Protein AF-0000000086061590 (afdb_homodimer)

Organism: NCBI:txid261290

Foldseek 3Di:
DKFKWFDDDVVVQVLLVVCVVLPPFFPDFDNDKTWTLADADLVQQQPDPPPDDPDDPVSVVVSLVSVCVQCQVLLQPAAKDKKKFFFKDWDPPPPCPVVPPAKIWIWGFMDDPSSLVSSQVVCVRTPGDPCDGDPNPTGTITGGIGGDDDPVSNVCRRPDGDDMDMDIGFWIFIADVVVRDRPDIHGRND/DKFKWFDDDVVVQVLLVVCVVLPPFFPDFDNDKTWTLADADLVQQQPDPPPDDPPDPVSVVVSLVSVCVQCQVLLQPAAKDKKKFFFKDWDPPPPCPVVPPAKIWIWGFMDDPSSLVSSQVVCVRTPGDPCDGDVNPTGTITGGIGGDDDPVSNVCRRPDGGDMDMDIGFWIFIADVVVRDRPDIHGRND

Structure (mmCIF, N/CA/C/O backbone):
data_AF-0000000086061590-model_v1
#
loop_
_entity.id
_entity.type
_entity.pdbx_description
1 polymer '2-5 RNA ligase'
#
loop_
_atom_site.group_PDB
_atom_site.id
_atom_site.type_symbol
_atom_site.label_atom_id
_atom_site.label_alt_id
_atom_site.label_comp_id
_atom_site.label_asym_id
_atom_site.label_entity_id
_atom_site.label_seq_id
_atom_site.pdbx_PDB_ins_code
_atom_site.Cartn_x
_atom_site.Cartn_y
_atom_site.Cartn_z
_atom_site.occupancy
_atom_site.B_iso_or_equiv
_atom_site.auth_seq_id
_atom_site.auth_comp_id
_atom_site.auth_asym_id
_atom_site.auth_atom_id
_atom_site.pdbx_PDB_model_num
ATOM 1 N N . MET A 1 1 ? 0.755 4.75 -8.008 1 81.25 1 MET A N 1
ATOM 2 C CA . MET A 1 1 ? 0.974 6.008 -7.297 1 81.25 1 MET A CA 1
ATOM 3 C C . MET A 1 1 ? 2.152 5.895 -6.336 1 81.25 1 MET A C 1
ATOM 5 O O . MET A 1 1 ? 2.371 4.844 -5.738 1 81.25 1 MET A O 1
ATOM 9 N N . PHE A 1 2 ? 2.988 6.996 -6.312 1 91.5 2 PHE A N 1
ATOM 10 C CA . PHE A 1 2 ? 4 7.156 -5.273 1 91.5 2 PHE A CA 1
ATOM 11 C C . PHE A 1 2 ? 3.545 8.164 -4.227 1 91.5 2 PHE A C 1
ATOM 13 O O . PHE A 1 2 ? 2.514 8.82 -4.395 1 91.5 2 PHE A O 1
ATOM 20 N N . SER A 1 3 ? 4.223 8.172 -3.082 1 95.19 3 SER A N 1
ATOM 21 C CA . SER A 1 3 ? 4.008 9.234 -2.1 1 95.19 3 SER A CA 1
ATOM 22 C C . SER A 1 3 ? 5.293 9.562 -1.354 1 95.19 3 SER A C 1
ATOM 24 O O . SER A 1 3 ? 6.207 8.742 -1.283 1 95.19 3 SER A O 1
ATOM 26 N N . VAL A 1 4 ? 5.383 10.781 -0.923 1 97.69 4 VAL A N 1
ATOM 27 C CA . VAL A 1 4 ? 6.41 11.258 -0.004 1 97.69 4 VAL A CA 1
ATOM 28 C C . VAL A 1 4 ? 5.848 11.328 1.413 1 97.69 4 VAL A C 1
ATOM 30 O O . VAL A 1 4 ? 4.926 12.102 1.684 1 97.69 4 VAL A O 1
ATOM 33 N N . ASN A 1 5 ? 6.414 10.5 2.271 1 98.31 5 ASN A N 1
ATOM 34 C CA . ASN A 1 5 ? 5.809 10.344 3.592 1 98.31 5 ASN A CA 1
ATOM 35 C C . ASN A 1 5 ? 6.781 10.734 4.703 1 98.31 5 ASN A C 1
ATOM 37 O O . ASN A 1 5 ? 7.996 10.633 4.531 1 98.31 5 ASN A O 1
ATOM 41 N N . VAL A 1 6 ? 6.203 11.141 5.797 1 98.75 6 VAL A N 1
ATOM 42 C CA . VAL A 1 6 ? 6.98 11.414 7.004 1 98.75 6 VAL A CA 1
ATOM 43 C C . VAL A 1 6 ? 7.094 10.148 7.848 1 98.75 6 VAL A C 1
ATOM 45 O O . VAL A 1 6 ? 6.082 9.57 8.25 1 98.75 6 VAL A O 1
ATOM 48 N N . PRO A 1 7 ? 8.375 9.711 8.125 1 98.12 7 PRO A N 1
ATOM 49 C CA . PRO A 1 7 ? 8.5 8.578 9.055 1 98.12 7 PRO A CA 1
ATOM 50 C C . PRO A 1 7 ? 7.879 8.875 10.422 1 98.12 7 PRO A C 1
ATOM 52 O O . PRO A 1 7 ? 8.008 9.984 10.93 1 98.12 7 PRO A O 1
ATOM 55 N N . LEU A 1 8 ? 7.195 7.879 10.922 1 98.31 8 LEU A N 1
ATOM 56 C CA . LEU A 1 8 ? 6.516 8.039 12.203 1 98.31 8 LEU A CA 1
ATOM 57 C C . LEU A 1 8 ? 7.297 7.355 13.32 1 98.31 8 LEU A C 1
ATOM 59 O O . LEU A 1 8 ? 7.855 6.273 13.125 1 98.31 8 LEU A O 1
ATOM 63 N N . PRO A 1 9 ? 7.367 7.961 14.492 1 97.81 9 PRO A N 1
ATOM 64 C CA . PRO A 1 9 ? 7.91 7.242 15.648 1 97.81 9 PRO A CA 1
ATOM 65 C C . PRO A 1 9 ? 6.988 6.125 16.141 1 97.81 9 PRO A C 1
ATOM 67 O O . PRO A 1 9 ? 5.773 6.184 15.922 1 97.81 9 PRO A O 1
ATOM 70 N N . PRO A 1 10 ? 7.539 5.082 16.812 1 96.88 10 PRO A N 1
ATOM 71 C CA . PRO A 1 10 ? 6.734 3.961 17.312 1 96.88 10 PRO A CA 1
ATOM 72 C C . PRO A 1 10 ? 5.609 4.406 18.234 1 96.88 10 PRO A C 1
ATOM 74 O O . PRO A 1 10 ? 4.586 3.727 18.344 1 96.88 10 PRO A O 1
ATOM 77 N N . ALA A 1 11 ? 5.801 5.543 18.828 1 97.44 11 ALA A N 1
ATOM 78 C CA . ALA A 1 11 ? 4.809 6.059 19.766 1 97.44 11 ALA A CA 1
ATOM 79 C C . ALA A 1 11 ? 3.473 6.305 19.078 1 97.44 11 ALA A C 1
ATOM 81 O O . ALA A 1 11 ? 2.416 6.238 19.703 1 97.44 11 ALA A O 1
ATOM 82 N N . ILE A 1 12 ? 3.498 6.605 17.781 1 97.44 12 ILE A N 1
ATOM 83 C CA . ILE A 1 12 ? 2.262 6.867 17.062 1 97.44 12 ILE A CA 1
ATOM 84 C C . ILE A 1 12 ? 1.455 5.574 16.922 1 97.44 12 ILE A C 1
ATOM 86 O O . ILE A 1 12 ? 0.235 5.578 17.094 1 97.44 12 ILE A O 1
ATOM 90 N N . ASP A 1 13 ? 2.123 4.504 16.672 1 95.19 13 ASP A N 1
ATOM 91 C CA . ASP A 1 13 ? 1.445 3.215 16.594 1 95.19 13 ASP A CA 1
ATOM 92 C C . ASP A 1 13 ? 0.852 2.83 17.953 1 95.19 13 ASP A C 1
ATOM 94 O O . ASP A 1 13 ? -0.24 2.262 18.016 1 95.19 13 ASP A O 1
ATOM 98 N N . ARG A 1 14 ? 1.581 3.084 18.953 1 95.38 14 ARG A N 1
ATOM 99 C CA . ARG A 1 14 ? 1.085 2.799 20.297 1 95.38 14 ARG A CA 1
ATOM 100 C C . ARG A 1 14 ? -0.17 3.609 20.609 1 95.38 14 ARG A C 1
ATOM 102 O O . ARG A 1 14 ? -1.146 3.078 21.141 1 95.38 14 ARG A O 1
ATOM 109 N N . LEU A 1 15 ? -0.072 4.855 20.234 1 95.56 15 LEU A N 1
ATOM 110 C CA . LEU A 1 15 ? -1.216 5.738 20.438 1 95.56 15 LEU A CA 1
ATOM 111 C C . LEU A 1 15 ? -2.436 5.23 19.672 1 95.56 15 LEU A C 1
ATOM 113 O O . LEU A 1 15 ? -3.537 5.176 20.219 1 95.56 15 LEU A O 1
ATOM 117 N N . ALA A 1 16 ? -2.289 4.867 18.438 1 94.88 16 ALA A N 1
ATOM 118 C CA . ALA A 1 16 ? -3.377 4.34 17.625 1 94.88 16 ALA A CA 1
ATOM 119 C C . ALA A 1 16 ? -3.969 3.076 18.234 1 94.88 16 ALA A C 1
ATOM 121 O O . ALA A 1 16 ? -5.188 2.891 18.234 1 94.88 16 ALA A O 1
ATOM 122 N N . THR A 1 17 ? -3.092 2.209 18.734 1 93.56 17 THR A N 1
ATOM 123 C CA . THR A 1 17 ? -3.531 0.975 19.375 1 93.56 17 THR A CA 1
ATOM 124 C C . THR A 1 17 ? -4.375 1.277 20.609 1 93.56 17 THR A C 1
ATOM 126 O O . THR A 1 17 ? -5.41 0.644 20.828 1 93.56 17 THR A O 1
ATOM 129 N N . GLU A 1 18 ? -3.984 2.195 21.359 1 93.44 18 GLU A N 1
ATOM 130 C CA . GLU A 1 18 ? -4.699 2.586 22.562 1 93.44 18 GLU A CA 1
ATOM 131 C C . GLU A 1 18 ? -6.09 3.121 22.234 1 93.44 18 GLU A C 1
ATOM 133 O O . GLU A 1 18 ? -7.008 3.025 23.047 1 93.44 18 GLU A O 1
ATOM 138 N N . LEU A 1 19 ? -6.258 3.645 21.078 1 94.69 19 LEU A N 1
ATOM 139 C CA . LEU A 1 19 ? -7.52 4.266 20.672 1 94.69 19 LEU A CA 1
ATOM 140 C C . LEU A 1 19 ? -8.484 3.227 20.109 1 94.69 19 LEU A C 1
ATOM 142 O O . LEU A 1 19 ? -9.672 3.498 19.953 1 94.69 19 LEU A O 1
ATOM 146 N N . GLN A 1 20 ? -8.016 2.053 19.844 1 93.94 20 GLN A N 1
ATOM 147 C CA . GLN A 1 20 ? -8.773 1.057 19.094 1 93.94 20 GLN A CA 1
ATOM 148 C C . GLN A 1 20 ? -10.109 0.763 19.781 1 93.94 20 GLN A C 1
ATOM 150 O O . GLN A 1 20 ? -11.148 0.677 19.109 1 93.94 20 GLN A O 1
ATOM 155 N N . PRO A 1 21 ? -10.18 0.709 21.125 1 93 21 PRO A N 1
ATOM 156 C CA . PRO A 1 21 ? -11.453 0.425 21.781 1 93 21 PRO A CA 1
ATOM 157 C C . PRO A 1 21 ? -12.492 1.527 21.562 1 93 21 PRO A C 1
ATOM 159 O O . PRO A 1 21 ? -13.688 1.292 21.734 1 93 21 PRO A O 1
ATOM 162 N N . LYS A 1 22 ? -12.062 2.664 21.203 1 94.06 22 LYS A N 1
ATOM 163 C CA . LYS A 1 22 ? -12.961 3.803 21.047 1 94.06 22 LYS A CA 1
ATOM 164 C C . LYS A 1 22 ? -13.422 3.938 19.594 1 94.06 22 LYS A C 1
ATOM 166 O O . LYS A 1 22 ? -14.156 4.871 19.25 1 94.06 22 LYS A O 1
ATOM 171 N N . LEU A 1 23 ? -12.953 3.041 18.766 1 94.44 23 LEU A N 1
ATOM 172 C CA . LEU A 1 23 ? -13.242 3.15 17.344 1 94.44 23 LEU A CA 1
ATOM 173 C C . LEU A 1 23 ? -14.383 2.217 16.938 1 94.44 23 LEU A C 1
ATOM 175 O O . LEU A 1 23 ? -14.469 1.795 15.789 1 94.44 23 LEU A O 1
ATOM 179 N N . SER A 1 24 ? -15.18 1.983 17.906 1 91.44 24 SER A N 1
ATOM 180 C CA . SER A 1 24 ? -16.344 1.154 17.609 1 91.44 24 SER A CA 1
ATOM 181 C C . SER A 1 24 ? -17.25 1.821 16.594 1 91.44 24 SER A C 1
ATOM 183 O O . SER A 1 24 ? -17.469 3.035 16.625 1 91.44 24 SER A O 1
ATOM 185 N N . GLY A 1 25 ? -17.812 1.035 15.695 1 91.44 25 GLY A N 1
ATOM 186 C CA . GLY A 1 25 ? -18.734 1.559 14.711 1 91.44 25 GLY A CA 1
ATOM 187 C C . GLY A 1 25 ? -18.078 1.863 13.375 1 91.44 25 GLY A C 1
ATOM 188 O O . GLY A 1 25 ? -18.766 2.045 12.367 1 91.44 25 GLY A O 1
ATOM 189 N N . PHE A 1 26 ? -16.766 1.987 13.406 1 91.44 26 PHE A N 1
ATOM 190 C CA . PHE A 1 26 ? -16.078 2.172 12.133 1 91.44 26 PHE A CA 1
ATOM 191 C C . PHE A 1 26 ? -15.969 0.852 11.383 1 91.44 26 PHE A C 1
ATOM 193 O O . PHE A 1 26 ? -15.836 -0.21 11.992 1 91.44 26 PHE A O 1
ATOM 200 N N . ASP A 1 27 ? -15.992 0.936 10.062 1 88.06 27 ASP A N 1
ATOM 201 C CA . ASP A 1 27 ? -15.914 -0.244 9.203 1 88.06 27 ASP A CA 1
ATOM 202 C C . ASP A 1 27 ? -14.492 -0.794 9.148 1 88.06 27 ASP A C 1
ATOM 204 O O . ASP A 1 27 ? -14.297 -2.01 9.109 1 88.06 27 ASP A O 1
ATOM 208 N N . ARG A 1 28 ? -13.531 0.168 9.141 1 89.81 28 ARG A N 1
ATOM 209 C CA . ARG A 1 28 ? -12.141 -0.22 8.93 1 89.81 28 ARG A CA 1
ATOM 210 C C . ARG A 1 28 ? -11.219 0.49 9.914 1 89.81 28 ARG A C 1
ATOM 212 O O . ARG A 1 28 ? -11.078 1.715 9.875 1 89.81 28 ARG A O 1
ATOM 219 N N . ILE A 1 29 ? -10.633 -0.287 10.703 1 92.88 29 ILE A N 1
ATOM 220 C CA . ILE A 1 29 ? -9.602 0.235 11.594 1 92.88 29 ILE A CA 1
ATOM 221 C C . ILE A 1 29 ? -8.219 0.002 10.992 1 92.88 29 ILE A C 1
ATOM 223 O O . ILE A 1 29 ? -7.871 -1.129 10.641 1 92.88 29 ILE A O 1
ATOM 227 N N . ARG A 1 30 ? -7.492 1.063 10.922 1 91.94 30 ARG A N 1
ATOM 228 C CA . ARG A 1 30 ? -6.207 0.989 10.242 1 91.94 30 ARG A CA 1
ATOM 229 C C . ARG A 1 30 ? -5.168 0.271 11.094 1 91.94 30 ARG A C 1
ATOM 231 O O . ARG A 1 30 ? -5.094 0.492 12.305 1 91.94 30 ARG A O 1
ATOM 238 N N . ASP A 1 31 ? -4.414 -0.576 10.359 1 87.81 31 ASP A N 1
ATOM 239 C CA . ASP A 1 31 ? -3.336 -1.264 11.062 1 87.81 31 ASP A CA 1
ATOM 240 C C . ASP A 1 31 ? -1.972 -0.743 10.617 1 87.81 31 ASP A C 1
ATOM 242 O O . ASP A 1 31 ? -0.954 -1.025 11.25 1 87.81 31 ASP A O 1
ATOM 246 N N . ARG A 1 32 ? -1.959 -0.045 9.523 1 88.94 32 ARG A N 1
ATOM 247 C CA . ARG A 1 32 ? -0.763 0.654 9.062 1 88.94 32 ARG A CA 1
ATOM 248 C C . ARG A 1 32 ? -0.999 2.16 9 1 88.94 32 ARG A C 1
ATOM 250 O O . ARG A 1 32 ? -2.004 2.613 8.445 1 88.94 32 ARG A O 1
ATOM 257 N N . HIS A 1 33 ? -0.095 2.865 9.578 1 95.62 33 HIS A N 1
ATOM 258 C CA . HIS A 1 33 ? -0.276 4.305 9.727 1 95.62 33 HIS A CA 1
ATOM 259 C C . HIS A 1 33 ? 0.743 5.074 8.891 1 95.62 33 HIS A C 1
ATOM 261 O O . HIS A 1 33 ? 1.896 4.656 8.773 1 95.62 33 HIS A O 1
ATOM 267 N N . THR A 1 34 ? 0.235 6.137 8.289 1 96.44 34 THR A N 1
ATOM 268 C CA . THR A 1 34 ? 1.078 6.926 7.398 1 96.44 34 THR A CA 1
ATOM 269 C C . THR A 1 34 ? 0.779 8.414 7.551 1 96.44 34 THR A C 1
ATOM 271 O O . THR A 1 34 ? -0.362 8.805 7.812 1 96.44 34 THR A O 1
ATOM 274 N N . LEU A 1 35 ? 1.799 9.203 7.523 1 98 35 LEU A N 1
ATOM 275 C CA . LEU A 1 35 ? 1.702 10.648 7.387 1 98 35 LEU A CA 1
ATOM 276 C C . LEU A 1 35 ? 2.232 11.102 6.031 1 98 35 LEU A C 1
ATOM 278 O O . LEU A 1 35 ? 3.447 11.188 5.832 1 98 35 LEU A O 1
ATOM 282 N N . VAL A 1 36 ? 1.234 11.367 5.188 1 97.12 36 VAL A N 1
ATOM 283 C CA . VAL A 1 36 ? 1.585 11.719 3.816 1 97.12 36 VAL A CA 1
ATOM 284 C C . VAL A 1 36 ? 1.917 13.211 3.734 1 97.12 36 VAL A C 1
ATOM 286 O O . VAL A 1 36 ? 1.165 14.047 4.238 1 97.12 36 VAL A O 1
ATOM 289 N N . CYS A 1 37 ? 3.055 13.523 3.105 1 98.38 37 CYS A N 1
ATOM 290 C CA . CYS A 1 37 ? 3.396 14.906 2.805 1 98.38 37 CYS A CA 1
ATOM 291 C C . CYS A 1 37 ? 2.955 15.281 1.396 1 98.38 37 CYS A C 1
ATOM 293 O O . CYS A 1 37 ? 2.412 16.375 1.181 1 98.38 37 CYS A O 1
ATOM 295 N N . LYS A 1 38 ? 3.145 14.344 0.466 1 96.88 38 LYS A N 1
ATOM 296 C CA . LYS A 1 38 ? 2.812 14.609 -0.93 1 96.88 38 LYS A CA 1
ATOM 297 C C . LYS A 1 38 ? 2.533 13.32 -1.688 1 96.88 38 LYS A C 1
ATOM 299 O O . LYS A 1 38 ? 3.297 12.352 -1.585 1 96.88 38 LYS A O 1
ATOM 304 N N . ARG A 1 39 ? 1.431 13.297 -2.422 1 92.44 39 ARG A N 1
ATOM 305 C CA . ARG A 1 39 ? 1.15 12.219 -3.361 1 92.44 39 ARG A CA 1
ATOM 306 C C . ARG A 1 39 ? 1.714 12.531 -4.742 1 92.44 39 ARG A C 1
ATOM 308 O O . ARG A 1 39 ? 1.734 13.695 -5.16 1 92.44 39 ARG A O 1
ATOM 315 N N . VAL A 1 40 ? 2.178 11.461 -5.422 1 91.31 40 VAL A N 1
ATOM 316 C CA . VAL A 1 40 ? 2.818 11.648 -6.719 1 91.31 40 VAL A CA 1
ATOM 317 C C . VAL A 1 40 ? 2.324 10.578 -7.695 1 91.31 40 VAL A C 1
ATOM 319 O O . VAL A 1 40 ? 2.613 9.391 -7.523 1 91.31 40 VAL A O 1
ATOM 322 N N . GLY A 1 41 ? 1.626 11.008 -8.711 1 84.5 41 GLY A N 1
ATOM 323 C CA . GLY A 1 41 ? 1.274 10.078 -9.773 1 84.5 41 GLY A CA 1
ATOM 324 C C . GLY A 1 41 ? 2.461 9.672 -10.625 1 84.5 41 GLY A C 1
ATOM 325 O O . GLY A 1 41 ? 3.363 10.477 -10.867 1 84.5 41 GLY A O 1
ATOM 326 N N . VAL A 1 42 ? 2.396 8.453 -11.055 1 76.19 42 VAL A N 1
ATOM 327 C CA . VAL A 1 42 ? 3.473 7.98 -11.922 1 76.19 42 VAL A CA 1
ATOM 328 C C . VAL A 1 42 ? 3.559 8.859 -13.164 1 76.19 42 VAL A C 1
ATOM 330 O O . VAL A 1 42 ? 4.652 9.164 -13.641 1 76.19 42 VAL A O 1
ATOM 333 N N . GLU A 1 43 ? 2.473 9.344 -13.57 1 76.38 43 GLU A N 1
ATOM 334 C CA . GLU A 1 43 ? 2.41 10.18 -14.766 1 76.38 43 GLU A CA 1
ATOM 335 C C . GLU A 1 43 ? 2.998 11.562 -14.492 1 76.38 43 GLU A C 1
ATOM 337 O O . GLU A 1 43 ? 3.383 12.273 -15.43 1 76.38 43 GLU A O 1
ATOM 342 N N . ASP A 1 44 ? 3.01 11.953 -13.266 1 79.69 44 ASP A N 1
ATOM 343 C CA . ASP A 1 44 ? 3.545 13.258 -12.906 1 79.69 44 ASP A CA 1
ATOM 344 C C . ASP A 1 44 ? 5.066 13.289 -13.031 1 79.69 44 ASP A C 1
ATOM 346 O O . ASP A 1 44 ? 5.672 14.359 -13.109 1 79.69 44 ASP A O 1
ATOM 350 N N . VAL A 1 45 ? 5.68 12.117 -12.938 1 76.12 45 VAL A N 1
ATOM 351 C CA . VAL A 1 45 ? 7.141 12.078 -12.953 1 76.12 45 VAL A CA 1
ATOM 352 C C . VAL A 1 45 ? 7.621 11.266 -14.156 1 76.12 45 VAL A C 1
ATOM 354 O O . VAL A 1 45 ? 8.805 11.289 -14.492 1 76.12 45 VAL A O 1
ATOM 357 N N . GLY A 1 46 ? 6.727 10.5 -14.641 1 63.38 46 GLY A N 1
ATOM 358 C CA . GLY A 1 46 ? 7.125 9.703 -15.789 1 63.38 46 GLY A CA 1
ATOM 359 C C . GLY A 1 46 ? 7.105 10.477 -17.094 1 63.38 46 GLY A C 1
ATOM 360 O O . GLY A 1 46 ? 6.316 11.414 -17.25 1 63.38 46 GLY A O 1
ATOM 361 N N . LYS A 1 47 ? 8.289 10.82 -17.75 1 55.94 47 LYS A N 1
ATOM 362 C CA . LYS A 1 47 ? 8.266 11.414 -19.078 1 55.94 47 LYS A CA 1
ATOM 363 C C . LYS A 1 47 ? 7.512 10.516 -20.062 1 55.94 47 LYS A C 1
ATOM 365 O O . LYS A 1 47 ? 7.051 10.984 -21.109 1 55.94 47 LYS A O 1
ATOM 370 N N . SER A 1 48 ? 7.887 9.305 -20.031 1 47 48 SER A N 1
ATOM 371 C CA . SER A 1 48 ? 7.621 8.523 -21.234 1 47 48 SER A CA 1
ATOM 372 C C . SER A 1 48 ? 6.176 8.039 -21.266 1 47 48 SER A C 1
ATOM 374 O O . SER A 1 48 ? 5.609 7.684 -20.234 1 47 48 SER A O 1
ATOM 376 N N . ASP A 1 49 ? 5.508 8.492 -22.203 1 44.81 49 ASP A N 1
ATOM 377 C CA . ASP A 1 49 ? 4.219 8.008 -22.688 1 44.81 49 ASP A CA 1
ATOM 378 C C . ASP A 1 49 ? 4.051 6.516 -22.391 1 44.81 49 ASP A C 1
ATOM 380 O O . ASP A 1 49 ? 2.973 5.957 -22.594 1 44.81 49 ASP A O 1
ATOM 384 N N . ARG A 1 50 ? 5.148 5.926 -22.25 1 43.53 50 ARG A N 1
ATOM 385 C CA . ARG A 1 50 ? 5.102 4.469 -22.219 1 43.53 50 ARG A CA 1
ATOM 386 C C . ARG A 1 50 ? 4.566 3.98 -20.875 1 43.53 50 ARG A C 1
ATOM 388 O O . ARG A 1 50 ? 4.535 2.775 -20.609 1 43.53 50 ARG A O 1
ATOM 395 N N . TYR A 1 51 ? 4.398 4.875 -19.891 1 44.97 51 TYR A N 1
ATOM 396 C CA . TYR A 1 51 ? 3.918 4.391 -18.609 1 44.97 51 TYR A CA 1
ATOM 397 C C . TYR A 1 51 ? 2.455 3.969 -18.688 1 44.97 51 TYR A C 1
ATOM 399 O O . TYR A 1 51 ? 1.557 4.758 -18.391 1 44.97 51 TYR A O 1
ATOM 407 N N . THR A 1 52 ? 2.219 3.223 -19.656 1 39.81 52 THR A N 1
ATOM 408 C CA . THR A 1 52 ? 0.913 2.574 -19.625 1 39.81 52 THR A CA 1
ATOM 409 C C . THR A 1 52 ? 0.764 1.74 -18.359 1 39.81 52 THR A C 1
ATOM 411 O O . THR A 1 52 ? 1.76 1.372 -17.719 1 39.81 52 THR A O 1
ATOM 414 N N . ARG A 1 53 ? -0.336 1.552 -17.859 1 43.06 53 ARG A N 1
ATOM 415 C CA . ARG A 1 53 ? -0.855 0.594 -16.891 1 43.06 53 ARG A CA 1
ATOM 416 C C . ARG A 1 53 ? -0.134 -0.745 -17 1 43.06 53 ARG A C 1
ATOM 418 O O . ARG A 1 53 ? 0.021 -1.282 -18.094 1 43.06 53 ARG A O 1
ATOM 425 N N . GLY A 1 54 ? 0.567 -1.229 -15.953 1 44.59 54 GLY A N 1
ATOM 426 C CA . GLY A 1 54 ? 1.342 -2.459 -15.984 1 44.59 54 GLY A CA 1
ATOM 427 C C . GLY A 1 54 ? 2.824 -2.227 -16.203 1 44.59 54 GLY A C 1
ATOM 428 O O . GLY A 1 54 ? 3.479 -2.998 -16.906 1 44.59 54 GLY A O 1
ATOM 429 N N . THR A 1 55 ? 3.191 -0.897 -15.984 1 50 55 THR A N 1
ATOM 430 C CA . THR A 1 55 ? 4.582 -0.61 -16.312 1 50 55 THR A CA 1
ATOM 431 C C . THR A 1 55 ? 5.512 -1.662 -15.719 1 50 55 THR A C 1
ATOM 433 O O . THR A 1 55 ? 5.215 -2.229 -14.664 1 50 55 THR A O 1
ATOM 436 N N . ASP A 1 56 ? 6.379 -2.18 -16.516 1 60.34 56 ASP A N 1
ATOM 437 C CA . ASP A 1 56 ? 7.527 -3.012 -16.172 1 60.34 56 ASP A CA 1
ATOM 438 C C . ASP A 1 56 ? 8.281 -2.443 -14.969 1 60.34 56 ASP A C 1
ATOM 440 O O . ASP A 1 56 ? 8.203 -1.244 -14.695 1 60.34 56 ASP A O 1
ATOM 444 N N . ASP A 1 57 ? 8.5 -3.203 -14.102 1 67.31 57 ASP A N 1
ATOM 445 C CA . ASP A 1 57 ? 9.297 -2.918 -12.906 1 67.31 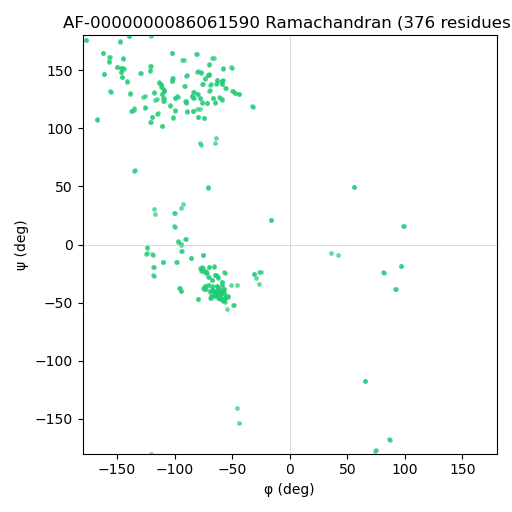57 ASP A CA 1
ATOM 446 C C . ASP A 1 57 ? 10.391 -1.901 -13.211 1 67.31 57 ASP A C 1
ATOM 448 O O . ASP A 1 57 ? 10.68 -1.024 -12.391 1 67.31 57 ASP A O 1
ATOM 452 N N . ARG A 1 58 ? 10.781 -1.862 -14.5 1 69.62 58 ARG A N 1
ATOM 453 C CA . ARG A 1 58 ? 11.859 -0.955 -14.875 1 69.62 58 ARG A CA 1
ATOM 454 C C . ARG A 1 58 ? 11.352 0.473 -15.023 1 69.62 58 ARG A C 1
ATOM 456 O O . ARG A 1 58 ? 12 1.421 -14.586 1 69.62 58 ARG A O 1
ATOM 463 N N . ALA A 1 59 ? 10.258 0.52 -15.719 1 74.44 59 ALA A N 1
ATOM 464 C CA . ALA A 1 59 ? 9.664 1.842 -15.906 1 74.44 59 ALA A CA 1
ATOM 465 C C . ALA A 1 59 ? 9.336 2.492 -14.562 1 74.44 59 ALA A C 1
ATOM 467 O O . ALA A 1 59 ? 9.508 3.703 -14.398 1 74.44 59 ALA A O 1
ATOM 468 N N . ARG A 1 60 ? 8.961 1.716 -13.648 1 79.31 60 ARG A N 1
ATOM 469 C CA . ARG A 1 60 ? 8.602 2.25 -12.344 1 79.31 60 ARG A CA 1
ATOM 470 C C . ARG A 1 60 ? 9.836 2.691 -11.57 1 79.31 60 ARG A C 1
ATOM 472 O O . ARG A 1 60 ? 9.828 3.732 -10.906 1 79.31 60 ARG A O 1
ATOM 479 N N . GLU A 1 61 ? 10.891 1.908 -11.711 1 80.25 61 GLU A N 1
ATOM 480 C CA . GLU A 1 61 ? 12.148 2.289 -11.078 1 80.25 61 GLU A CA 1
ATOM 481 C C . GLU A 1 61 ? 12.68 3.602 -11.648 1 80.25 61 GLU A C 1
ATOM 483 O O . GLU A 1 61 ? 13.195 4.441 -10.906 1 80.25 61 GLU A O 1
ATOM 488 N N . GLU A 1 62 ? 12.539 3.721 -12.922 1 82.44 62 GLU A N 1
ATOM 489 C CA . GLU A 1 62 ? 12.945 4.965 -13.562 1 82.44 62 GLU A CA 1
ATOM 490 C C . GLU A 1 62 ? 12.109 6.145 -13.07 1 82.44 62 GLU A C 1
ATOM 492 O O . GLU A 1 62 ? 12.633 7.234 -12.844 1 82.44 62 GLU A O 1
ATOM 497 N N . ALA A 1 63 ? 10.805 5.859 -12.992 1 86.19 63 ALA A N 1
ATOM 498 C CA . ALA A 1 63 ? 9.914 6.902 -12.492 1 86.19 63 ALA A CA 1
ATOM 499 C C . ALA A 1 63 ? 10.289 7.316 -11.07 1 86.19 63 ALA A C 1
ATOM 501 O O . ALA A 1 63 ? 10.266 8.5 -10.742 1 86.19 63 ALA A O 1
ATOM 502 N N . LEU A 1 64 ? 10.641 6.41 -10.273 1 88.44 64 LEU A N 1
ATOM 503 C CA . LEU A 1 64 ? 11.062 6.691 -8.906 1 88.44 64 LEU A CA 1
ATOM 504 C C . LEU A 1 64 ? 12.352 7.508 -8.891 1 88.44 64 LEU A C 1
ATOM 506 O O . LEU A 1 64 ? 12.508 8.406 -8.062 1 88.44 64 LEU A O 1
ATOM 510 N N . GLY A 1 65 ? 13.273 7.09 -9.75 1 88.56 65 GLY A N 1
ATOM 511 C CA . GLY A 1 65 ? 14.492 7.875 -9.883 1 88.56 65 GLY A CA 1
ATOM 512 C C . GLY A 1 65 ? 14.234 9.328 -10.227 1 88.56 65 GLY A C 1
ATOM 513 O O . GLY A 1 65 ? 14.836 10.227 -9.641 1 88.56 65 GLY A O 1
ATOM 514 N N . ARG A 1 66 ? 13.359 9.531 -11.133 1 90.62 66 ARG A N 1
ATOM 515 C CA . ARG A 1 66 ? 12.992 10.891 -11.523 1 90.62 66 ARG A CA 1
ATOM 516 C C . ARG A 1 66 ? 12.352 11.641 -10.359 1 90.62 66 ARG A C 1
ATOM 518 O O . ARG A 1 66 ? 12.609 12.828 -10.164 1 90.62 66 ARG A O 1
ATOM 525 N N . LEU A 1 67 ? 11.492 10.945 -9.672 1 93.5 67 LEU A N 1
ATOM 526 C CA . LEU A 1 67 ? 10.875 11.555 -8.5 1 93.5 67 LEU A CA 1
ATOM 527 C C . LEU A 1 67 ? 11.93 12.016 -7.504 1 93.5 67 LEU A C 1
ATOM 529 O O . LEU A 1 67 ? 11.883 13.148 -7.02 1 93.5 67 LEU A O 1
ATOM 533 N N . ARG A 1 68 ? 12.836 11.203 -7.25 1 94.12 68 ARG A N 1
ATOM 534 C CA . ARG A 1 68 ? 13.914 11.531 -6.32 1 94.12 68 ARG A CA 1
ATOM 535 C C . ARG A 1 68 ? 14.664 12.781 -6.77 1 94.12 68 ARG A C 1
ATOM 537 O O . ARG A 1 68 ? 14.906 13.688 -5.965 1 94.12 68 ARG A O 1
ATOM 544 N N . GLU A 1 69 ? 14.992 12.773 -8.031 1 94.12 69 GLU A N 1
ATOM 545 C CA . GLU A 1 69 ? 15.734 13.914 -8.57 1 94.12 69 GLU A CA 1
ATOM 546 C C . GLU A 1 69 ? 14.914 15.203 -8.461 1 94.12 69 GLU A C 1
ATOM 548 O O . GLU A 1 69 ? 15.469 16.281 -8.25 1 94.12 69 GLU A O 1
ATOM 553 N N . THR A 1 70 ? 13.695 15.055 -8.664 1 94.06 70 THR A N 1
ATOM 554 C CA . THR A 1 70 ? 12.797 16.203 -8.648 1 94.06 70 THR A CA 1
ATOM 555 C C . THR A 1 70 ? 12.688 16.781 -7.238 1 94.06 70 THR A C 1
ATOM 557 O O . THR A 1 70 ? 12.711 18 -7.062 1 94.06 70 THR A O 1
ATOM 560 N N . ILE A 1 71 ? 12.648 15.945 -6.203 1 95.94 71 ILE A N 1
ATOM 561 C CA . ILE A 1 71 ? 12.305 16.469 -4.891 1 95.94 71 ILE A CA 1
ATOM 562 C C . ILE A 1 71 ? 13.578 16.719 -4.082 1 95.94 71 ILE A C 1
ATOM 564 O O . ILE A 1 71 ? 13.555 17.438 -3.078 1 95.94 71 ILE A O 1
ATOM 568 N N . ARG A 1 72 ? 14.656 16.234 -4.434 1 95.62 72 ARG A N 1
ATOM 569 C CA . ARG A 1 72 ? 15.906 16.281 -3.672 1 95.62 72 ARG A CA 1
ATOM 570 C C . ARG A 1 72 ? 16.312 17.719 -3.387 1 95.62 72 ARG A C 1
ATOM 572 O O . ARG A 1 72 ? 16.688 18.047 -2.258 1 95.62 72 ARG A O 1
ATOM 579 N N . PRO A 1 73 ? 16.312 18.594 -4.387 1 96.44 73 PRO A N 1
ATOM 580 C CA . PRO A 1 73 ? 16.719 19.969 -4.09 1 96.44 73 PRO A CA 1
ATOM 581 C C . PRO A 1 73 ? 15.852 20.609 -3.014 1 96.44 73 PRO A C 1
ATOM 583 O O . PRO A 1 73 ? 16.359 21.375 -2.18 1 96.44 73 PRO A O 1
ATOM 586 N N . VAL A 1 74 ? 14.586 20.375 -3.053 1 97.5 74 VAL A N 1
ATOM 587 C CA . VAL A 1 74 ? 13.672 20.938 -2.064 1 97.5 74 VAL A CA 1
ATOM 588 C C . VAL A 1 74 ? 14.008 20.391 -0.678 1 97.5 74 VAL A C 1
ATOM 590 O O . VAL A 1 74 ? 14.062 21.156 0.293 1 97.5 74 VAL A O 1
ATOM 593 N N . LEU A 1 75 ? 14.273 19.094 -0.569 1 97.81 75 LEU A N 1
ATOM 594 C CA . LEU A 1 75 ? 14.578 18.484 0.718 1 97.81 75 LEU A CA 1
ATOM 595 C C . LEU A 1 75 ? 15.945 18.922 1.231 1 97.81 75 LEU A C 1
ATOM 597 O O . LEU A 1 75 ? 16.125 19.109 2.436 1 97.81 75 LEU A O 1
ATOM 601 N N . ALA A 1 76 ? 16.859 19.109 0.303 1 96.81 76 ALA A N 1
ATOM 602 C CA . ALA A 1 76 ? 18.188 19.562 0.674 1 96.81 76 ALA A CA 1
ATOM 603 C C . ALA A 1 76 ? 18.141 20.969 1.259 1 96.81 76 ALA A C 1
ATOM 605 O O . ALA A 1 76 ? 19 21.344 2.064 1 96.81 76 ALA A O 1
ATOM 606 N N . ASP A 1 77 ? 17.125 21.703 0.848 1 97.19 77 ASP A N 1
ATOM 607 C CA . ASP A 1 77 ? 16.984 23.078 1.297 1 97.19 77 ASP A CA 1
ATOM 608 C C . ASP A 1 77 ? 15.977 23.188 2.438 1 97.19 77 ASP A C 1
ATOM 610 O O . ASP A 1 77 ? 15.406 24.266 2.672 1 97.19 77 ASP A O 1
ATOM 614 N N . THR A 1 78 ? 15.641 22.156 3.014 1 97.88 78 THR A N 1
ATOM 615 C CA . THR A 1 78 ? 14.695 22.141 4.125 1 97.88 78 THR A CA 1
ATOM 616 C C . THR A 1 78 ? 15.375 21.672 5.406 1 97.88 78 THR A C 1
ATOM 618 O O . THR A 1 78 ? 15.969 20.594 5.434 1 97.88 78 THR A O 1
ATOM 621 N N . ASP A 1 79 ? 15.32 22.438 6.496 1 97.81 79 ASP A N 1
ATOM 622 C CA . ASP A 1 79 ? 15.828 22.031 7.801 1 97.81 79 ASP A CA 1
ATOM 623 C C . ASP A 1 79 ? 14.914 21 8.453 1 97.81 79 ASP A C 1
ATOM 625 O O . ASP A 1 79 ? 13.688 21.047 8.289 1 97.81 79 ASP A O 1
ATOM 629 N N . PRO A 1 80 ? 15.594 20.031 9.148 1 98.44 80 PRO A N 1
ATOM 630 C CA . PRO A 1 80 ? 14.711 19.219 9.977 1 98.44 80 PRO A CA 1
ATOM 631 C C . PRO A 1 80 ? 13.773 20.047 10.852 1 98.44 80 PRO A C 1
ATOM 633 O O . PRO A 1 80 ? 14.109 21.172 11.211 1 98.44 80 PRO A O 1
ATOM 636 N N . PHE A 1 81 ? 12.641 19.547 11.188 1 98.75 81 PHE A N 1
ATOM 637 C CA . PHE A 1 81 ? 11.648 20.297 11.93 1 98.75 81 PHE A CA 1
ATOM 638 C C . PHE A 1 81 ? 10.844 19.391 12.852 1 98.75 81 PHE A C 1
ATOM 640 O O . PHE A 1 81 ? 11.008 18.172 12.812 1 98.75 81 PHE A O 1
ATOM 647 N N . ARG A 1 82 ? 9.992 19.984 13.633 1 98.5 82 ARG A N 1
ATOM 648 C CA . ARG A 1 82 ? 9.188 19.25 14.594 1 98.5 82 ARG A CA 1
ATOM 649 C C . ARG A 1 82 ? 7.762 19.062 14.086 1 98.5 82 ARG A C 1
ATOM 651 O O . ARG A 1 82 ? 7.23 19.922 13.383 1 98.5 82 ARG A O 1
ATOM 658 N N . ALA A 1 83 ? 7.199 17.922 14.383 1 98.75 83 ALA A N 1
ATOM 659 C CA . ALA A 1 83 ? 5.781 17.625 14.211 1 98.75 83 ALA A CA 1
ATOM 660 C C . ALA A 1 83 ? 5.188 17.031 15.492 1 98.75 83 ALA A C 1
ATOM 662 O O . ALA A 1 83 ? 5.879 16.359 16.25 1 98.75 83 ALA A O 1
ATOM 663 N N . SER A 1 84 ? 3.92 17.328 15.719 1 98.56 84 SER A N 1
ATOM 664 C CA . SER A 1 84 ? 3.283 16.875 16.953 1 98.56 84 SER A CA 1
ATOM 665 C C . SER A 1 84 ? 1.865 16.375 16.688 1 98.56 84 SER A C 1
ATOM 667 O O . SER A 1 84 ? 1.094 17.031 15.984 1 98.56 84 SER A O 1
ATOM 669 N N . VAL A 1 85 ? 1.611 15.203 17.188 1 98 85 VAL A N 1
ATOM 670 C CA . VAL A 1 85 ? 0.214 14.797 17.328 1 98 85 VAL A CA 1
ATOM 671 C C . VAL A 1 85 ? -0.363 15.359 18.625 1 98 85 VAL A C 1
ATOM 673 O O . VAL A 1 85 ? 0.172 15.117 19.703 1 98 85 VAL A O 1
ATOM 676 N N . THR A 1 86 ? -1.464 16.062 18.469 1 94 86 THR A N 1
ATOM 677 C CA . THR A 1 86 ? -1.977 16.766 19.656 1 94 86 THR A CA 1
ATOM 678 C C . THR A 1 86 ? -3.422 16.359 19.922 1 94 86 THR A C 1
ATOM 680 O O . THR A 1 86 ? -3.99 16.734 20.953 1 94 86 THR A O 1
ATOM 683 N N . GLY A 1 87 ? -4.035 15.617 19.031 1 94.69 87 GLY A N 1
ATOM 684 C CA . GLY A 1 87 ? -5.426 15.234 19.234 1 94.69 87 GLY A CA 1
ATOM 685 C C . GLY A 1 87 ? -5.949 14.32 18.141 1 94.69 87 GLY A C 1
ATOM 686 O O . GLY A 1 87 ? -5.199 13.898 17.266 1 94.69 87 GLY A O 1
ATOM 687 N N . ILE A 1 88 ? -7.184 13.93 18.406 1 95.5 88 ILE A N 1
ATOM 688 C CA . ILE A 1 88 ? -7.922 13.133 17.438 1 95.5 88 ILE A CA 1
ATOM 689 C C . ILE A 1 88 ? -9.07 13.953 16.859 1 95.5 88 ILE A C 1
ATOM 691 O O . ILE A 1 88 ? -9.703 14.742 17.562 1 95.5 88 ILE A O 1
ATOM 695 N N . ASP A 1 89 ? -9.25 13.844 15.578 1 93.38 89 ASP A N 1
ATOM 696 C CA . ASP A 1 89 ? -10.32 14.547 14.867 1 93.38 89 ASP A CA 1
ATOM 697 C C . ASP A 1 89 ? -10.945 13.656 13.805 1 93.38 89 ASP A C 1
ATOM 699 O O . ASP A 1 89 ? -10.617 12.477 13.695 1 93.38 89 ASP A O 1
ATOM 703 N N . ALA A 1 90 ? -11.93 14.148 13.094 1 90.94 90 ALA A N 1
ATOM 704 C CA . ALA A 1 90 ? -12.617 13.344 12.086 1 90.94 90 ALA A CA 1
ATOM 705 C C . ALA A 1 90 ? -13.055 14.203 10.898 1 90.94 90 ALA A C 1
ATOM 707 O O . ALA A 1 90 ? -13.352 15.391 11.062 1 90.94 90 ALA A O 1
ATOM 708 N N . PHE A 1 91 ? -12.953 13.547 9.742 1 84.5 91 PHE A N 1
ATOM 709 C CA . PHE A 1 91 ? -13.602 14.086 8.555 1 84.5 91 PHE A CA 1
ATOM 710 C C . PHE A 1 91 ? -15 13.516 8.391 1 84.5 91 PHE A C 1
ATOM 712 O O . PHE A 1 91 ? -15.258 12.375 8.789 1 84.5 91 PHE A O 1
ATOM 719 N N . GLY A 1 92 ? -16.016 14.133 7.625 1 73.25 92 GLY A N 1
ATOM 720 C CA . GLY A 1 92 ? -17.344 13.625 7.293 1 73.25 92 GLY A CA 1
ATOM 721 C C . GLY A 1 92 ? -18.406 14.047 8.289 1 73.25 92 GLY A C 1
ATOM 722 O O . GLY A 1 92 ? -19.609 13.891 8.031 1 73.25 92 GLY A O 1
ATOM 723 N N . GLU A 1 93 ? -18.219 14.141 9.695 1 55.25 93 GLU A N 1
ATOM 724 C CA . GLU A 1 93 ? -19.328 14.523 10.562 1 55.25 93 GLU A CA 1
ATOM 725 C C . GLU A 1 93 ? -20.078 15.719 9.984 1 55.25 93 GLU A C 1
ATOM 727 O O . GLU A 1 93 ? -19.75 16.219 8.906 1 55.25 93 GLU A O 1
ATOM 732 N N . GLU A 1 94 ? -20.531 16.703 10.898 1 45.84 94 GLU A N 1
ATOM 733 C CA . GLU A 1 94 ? -21.359 17.875 10.664 1 45.84 94 GLU A CA 1
ATOM 734 C C . GLU A 1 94 ? -20.812 18.703 9.5 1 45.84 94 GLU A C 1
ATOM 736 O O . GLU A 1 94 ? -21.406 19.719 9.109 1 45.84 94 GLU A O 1
ATOM 741 N N . ASP A 1 95 ? -19.562 18.719 9.414 1 41.28 95 ASP A N 1
ATOM 742 C CA . ASP A 1 95 ? -19.094 19.844 8.633 1 41.28 95 ASP A CA 1
ATOM 743 C C . ASP A 1 95 ? -19.547 19.75 7.176 1 41.28 95 ASP A C 1
ATOM 745 O O . ASP A 1 95 ? -19.234 18.766 6.492 1 41.28 95 ASP A O 1
ATOM 749 N N . ASP A 1 96 ? -20.703 20.25 6.898 1 38.09 96 ASP A N 1
ATOM 750 C CA . ASP A 1 96 ? -21.328 20.672 5.645 1 38.09 96 ASP A CA 1
ATOM 751 C C . ASP A 1 96 ? -20.266 21.078 4.625 1 38.09 96 ASP A C 1
ATOM 753 O O . ASP A 1 96 ? -20.594 21.578 3.543 1 38.09 96 ASP A O 1
ATOM 757 N N . ALA A 1 97 ? -19.172 21.656 5.191 1 34.34 97 ALA A N 1
ATOM 758 C CA . ALA A 1 97 ? -18.422 22.359 4.152 1 34.34 97 ALA A CA 1
ATOM 759 C C . ALA A 1 97 ? -18.203 21.469 2.936 1 34.34 97 ALA A C 1
ATOM 761 O O . ALA A 1 97 ? -18 21.969 1.823 1 34.34 97 ALA A O 1
ATOM 762 N N . PHE A 1 98 ? -17.625 20.203 3.271 1 36.12 98 PHE A N 1
ATOM 763 C CA . PHE A 1 98 ? -17.469 19.562 1.974 1 36.12 98 PHE A CA 1
ATOM 764 C C . PHE A 1 98 ? -18.688 18.703 1.647 1 36.12 98 PHE A C 1
ATOM 766 O O . PHE A 1 98 ? -18.719 18.016 0.625 1 36.12 98 PHE A O 1
ATOM 773 N N . GLY A 1 99 ? -19.938 19.156 2.092 1 36.47 99 GLY A N 1
ATOM 774 C CA . GLY A 1 99 ? -21.125 18.5 1.593 1 36.47 99 GLY A CA 1
ATOM 775 C C . GLY A 1 99 ? -20.953 17.016 1.39 1 36.47 99 GLY A C 1
ATOM 776 O O .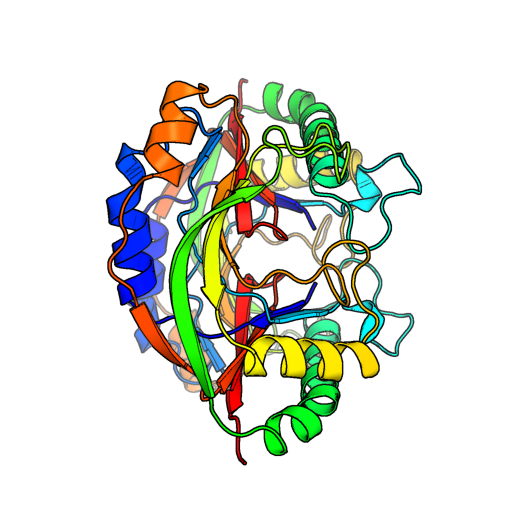 GLY A 1 99 ? -21.703 16.391 0.623 1 36.47 99 GLY A O 1
ATOM 777 N N . ASN A 1 100 ? -19.703 16.547 1.544 1 40.66 100 ASN A N 1
ATOM 778 C CA . ASN A 1 100 ? -19.453 15.258 0.925 1 40.66 100 ASN A CA 1
ATOM 779 C C . ASN A 1 100 ? -20.031 14.117 1.76 1 40.66 100 ASN A C 1
ATOM 781 O O . ASN A 1 100 ? -19.859 14.078 2.979 1 40.66 100 ASN A O 1
ATOM 785 N N . ASP A 1 101 ? -21.297 13.711 1.657 1 47.16 101 ASP A N 1
ATOM 786 C CA . ASP A 1 101 ? -21.812 12.375 1.944 1 47.16 101 ASP A CA 1
ATOM 787 C C . ASP A 1 101 ? -20.672 11.352 2.004 1 47.16 101 ASP A C 1
ATOM 789 O O . ASP A 1 101 ? -20.875 10.18 1.676 1 47.16 101 ASP A O 1
ATOM 793 N N . GLY A 1 102 ? -19.422 11.766 2.232 1 57.09 102 GLY A N 1
ATOM 794 C CA . GLY A 1 102 ? -18.344 10.797 2.18 1 57.09 102 GLY A CA 1
ATOM 795 C C . GLY A 1 102 ? -18.203 9.984 3.453 1 57.09 102 GLY A C 1
ATOM 796 O O . GLY A 1 102 ? -18.922 10.227 4.426 1 57.09 102 GLY A O 1
ATOM 797 N N . ALA A 1 103 ? -17.484 8.82 3.508 1 68.88 103 ALA A N 1
ATOM 798 C CA . ALA A 1 103 ? -17.234 7.914 4.629 1 68.88 103 ALA A CA 1
ATOM 799 C C . ALA A 1 103 ? -16.531 8.641 5.773 1 68.88 103 ALA A C 1
ATOM 801 O O . ALA A 1 103 ? -15.75 9.562 5.547 1 68.88 103 ALA A O 1
ATOM 802 N N . VAL A 1 104 ? -17.062 8.617 6.965 1 83.56 104 VAL A N 1
ATOM 803 C CA . VAL A 1 104 ? -16.422 9.156 8.164 1 83.56 104 VAL A CA 1
ATOM 804 C C . VAL A 1 104 ? -14.992 8.633 8.266 1 83.56 104 VAL A C 1
ATOM 806 O O . VAL A 1 104 ? -14.742 7.449 8.023 1 83.56 104 VAL A O 1
ATOM 809 N N . VAL A 1 105 ? -14 9.57 8.531 1 90.56 105 VAL A N 1
ATOM 810 C CA . VAL A 1 105 ? -12.602 9.219 8.703 1 90.56 105 VAL A CA 1
ATOM 811 C C . VAL A 1 105 ? -12.086 9.766 10.031 1 90.56 105 VAL A C 1
ATOM 813 O O . VAL A 1 105 ? -12.117 10.984 10.258 1 90.56 105 VAL A O 1
ATOM 816 N N . ALA A 1 106 ? -11.672 8.945 10.922 1 93.62 106 ALA A N 1
ATOM 817 C CA . ALA A 1 106 ? -11.008 9.359 12.156 1 93.62 106 ALA A CA 1
ATOM 818 C C . ALA A 1 106 ? -9.492 9.414 11.977 1 93.62 106 ALA A C 1
ATOM 820 O O . ALA A 1 106 ? -8.906 8.523 11.367 1 93.62 106 ALA A O 1
ATOM 821 N N . TYR A 1 107 ? -8.906 10.484 12.516 1 95.19 107 TYR A N 1
ATOM 822 C CA . TYR A 1 107 ? -7.469 10.625 12.305 1 95.19 107 TYR A CA 1
ATOM 823 C C . TYR A 1 107 ? -6.816 11.359 13.461 1 95.19 107 TYR A C 1
ATOM 825 O O . TYR A 1 107 ? -7.48 12.109 14.188 1 95.19 107 TYR A O 1
ATOM 833 N N . LEU A 1 108 ? -5.535 11.078 13.68 1 97.19 108 LEU A N 1
ATOM 834 C CA . LEU A 1 108 ? -4.691 11.891 14.547 1 97.19 108 LEU A CA 1
ATOM 835 C C . LEU A 1 108 ? -4.25 13.172 13.844 1 97.19 108 LEU A C 1
ATOM 837 O O . LEU A 1 108 ? -3.668 13.109 12.758 1 97.19 108 LEU A O 1
ATOM 841 N N . ALA A 1 109 ? -4.531 14.305 14.516 1 96.38 109 ALA A N 1
ATOM 842 C CA . ALA A 1 109 ? -4.168 15.602 13.945 1 96.38 109 ALA A CA 1
ATOM 843 C C . ALA A 1 109 ? -2.688 15.898 14.172 1 96.38 109 ALA A C 1
ATOM 845 O O . ALA A 1 109 ? -2.188 15.773 15.289 1 96.38 109 ALA A O 1
ATOM 846 N N . VAL A 1 110 ? -1.997 16.266 13.117 1 98.25 110 VAL A N 1
ATOM 847 C CA . VAL A 1 110 ? -0.576 16.594 13.211 1 98.25 110 VAL A CA 1
ATOM 848 C C . VAL A 1 110 ? -0.369 18.094 13.023 1 98.25 110 VAL A C 1
ATOM 850 O O . VAL A 1 110 ? -0.831 18.672 12.039 1 98.25 110 VAL A O 1
ATOM 853 N N . GLU A 1 111 ? 0.297 18.672 13.969 1 97.94 111 GLU A N 1
ATOM 854 C CA . GLU A 1 111 ? 0.638 20.094 13.906 1 97.94 111 GLU A CA 1
ATOM 855 C C . GLU A 1 111 ? 2.105 20.297 13.539 1 97.94 111 GLU A C 1
ATOM 857 O O . GLU A 1 111 ? 2.998 19.844 14.258 1 97.94 111 GLU A O 1
ATOM 862 N N . SER A 1 112 ? 2.318 20.969 12.414 1 98.56 112 SER A N 1
ATOM 863 C CA . SER A 1 112 ? 3.648 21.344 11.953 1 98.56 112 SER A CA 1
ATOM 864 C C . SER A 1 112 ? 3.57 22.359 10.82 1 98.56 112 SER A C 1
ATOM 866 O O . SER A 1 112 ? 3.195 22.031 9.695 1 98.56 112 SER A O 1
ATOM 868 N N . ARG A 1 113 ? 3.91 23.609 11.086 1 98 113 ARG A N 1
ATOM 869 C CA . ARG A 1 113 ? 3.924 24.625 10.047 1 98 113 ARG A CA 1
ATOM 870 C C . ARG A 1 113 ? 4.953 24.297 8.969 1 98 113 ARG A C 1
ATOM 872 O O . ARG A 1 113 ? 4.723 24.547 7.785 1 98 113 ARG A O 1
ATOM 879 N N . GLU A 1 114 ? 6.016 23.75 9.406 1 98.5 114 GLU A N 1
ATOM 880 C CA . GLU A 1 114 ? 7.09 23.406 8.477 1 98.5 114 GLU A CA 1
ATOM 881 C C . GLU A 1 114 ? 6.664 22.297 7.523 1 98.5 114 GLU A C 1
ATOM 883 O O . GLU A 1 114 ? 7.055 22.297 6.352 1 98.5 114 GLU A O 1
ATOM 888 N N . LEU A 1 115 ? 5.875 21.375 8.047 1 98.75 115 LEU A N 1
ATOM 889 C CA . LEU A 1 115 ? 5.383 20.297 7.191 1 98.75 115 LEU A CA 1
ATOM 890 C C . LEU A 1 115 ? 4.445 20.859 6.121 1 98.75 115 LEU A C 1
ATOM 892 O O . LEU A 1 115 ? 4.531 20.469 4.953 1 98.75 115 LEU A O 1
ATOM 896 N N . VAL A 1 116 ? 3.617 21.766 6.477 1 98.44 116 VAL A N 1
ATOM 897 C CA . VAL A 1 116 ? 2.691 22.391 5.539 1 98.44 116 VAL A CA 1
ATOM 898 C C . VAL A 1 116 ? 3.471 23.188 4.496 1 98.44 116 VAL A C 1
ATOM 900 O O . VAL A 1 116 ? 3.16 23.125 3.305 1 98.44 116 VAL A O 1
ATOM 903 N N . ARG A 1 117 ? 4.48 23.875 4.91 1 98.25 117 ARG A N 1
ATOM 904 C CA . ARG A 1 117 ? 5.32 24.625 3.99 1 98.25 117 ARG A CA 1
ATOM 905 C C . ARG A 1 117 ? 6.023 23.703 3.002 1 98.25 117 ARG A C 1
ATOM 907 O O . ARG A 1 117 ? 6.098 24 1.809 1 98.25 117 ARG A O 1
ATOM 914 N N . LEU A 1 118 ? 6.504 22.641 3.557 1 98.44 118 LEU A N 1
ATOM 915 C CA . LEU A 1 118 ? 7.168 21.672 2.691 1 98.44 118 LEU A CA 1
ATOM 916 C C . LEU A 1 118 ? 6.199 21.125 1.656 1 98.44 118 LEU A C 1
ATOM 918 O O . LEU A 1 118 ? 6.535 21.016 0.476 1 98.44 118 LEU A O 1
ATOM 922 N N . HIS A 1 119 ? 5.008 20.766 2.129 1 98.44 119 HIS A N 1
ATOM 923 C CA . HIS A 1 119 ? 3.969 20.297 1.216 1 98.44 119 HIS A CA 1
ATOM 924 C C . HIS A 1 119 ? 3.729 21.312 0.101 1 98.44 119 HIS A C 1
ATOM 926 O O . HIS A 1 119 ? 3.664 20.953 -1.074 1 98.44 119 HIS A O 1
ATOM 932 N N . ARG A 1 120 ? 3.652 22.531 0.412 1 97.75 120 ARG A N 1
ATOM 933 C CA . ARG A 1 120 ? 3.387 23.578 -0.573 1 97.75 120 ARG A CA 1
ATOM 934 C C . ARG A 1 120 ? 4.535 23.688 -1.569 1 97.75 120 ARG A C 1
ATOM 936 O O . ARG A 1 120 ? 4.309 23.891 -2.764 1 97.75 120 ARG A O 1
ATOM 943 N N . ARG A 1 121 ? 5.73 23.578 -1.096 1 97.88 121 ARG A N 1
ATOM 944 C CA . ARG A 1 121 ? 6.887 23.625 -1.982 1 97.88 121 ARG A CA 1
ATOM 945 C C . ARG A 1 121 ? 6.867 22.453 -2.963 1 97.88 121 ARG A C 1
ATOM 947 O O . ARG A 1 121 ? 7.16 22.625 -4.148 1 97.88 121 ARG A O 1
ATOM 954 N N . LEU A 1 122 ? 6.516 21.328 -2.463 1 97.5 122 LEU A N 1
ATOM 955 C CA . LEU A 1 122 ? 6.453 20.156 -3.328 1 97.5 122 LEU A CA 1
ATOM 956 C C . LEU A 1 122 ? 5.324 20.297 -4.344 1 97.5 122 LEU A C 1
ATOM 958 O O . LEU A 1 122 ? 5.449 19.828 -5.48 1 97.5 122 LEU A O 1
ATOM 962 N N . CYS A 1 123 ? 4.27 21 -3.939 1 96.44 123 CYS A N 1
ATOM 963 C CA . CYS A 1 123 ? 3.135 21.188 -4.832 1 96.44 123 CYS A CA 1
ATOM 964 C C . CYS A 1 123 ? 3.498 22.125 -5.977 1 96.44 123 CYS A C 1
ATOM 966 O O . CYS A 1 123 ? 2.824 22.156 -7.008 1 96.44 123 CYS A O 1
ATOM 968 N N . ARG A 1 124 ? 4.52 22.906 -5.836 1 95.56 124 ARG A N 1
ATOM 969 C CA . ARG A 1 124 ? 4.984 23.766 -6.918 1 95.56 124 ARG A CA 1
ATOM 970 C C . ARG A 1 124 ? 5.734 22.953 -7.973 1 95.56 124 ARG A C 1
ATOM 972 O O . ARG A 1 124 ? 5.809 23.359 -9.133 1 95.56 124 ARG A O 1
ATOM 979 N N . LEU A 1 125 ? 6.262 21.797 -7.609 1 94.38 125 LEU A N 1
ATOM 980 C CA . LEU A 1 125 ? 7.043 20.969 -8.516 1 94.38 125 LEU A CA 1
ATOM 981 C C . LEU A 1 125 ? 6.172 19.891 -9.156 1 94.38 125 LEU A C 1
ATOM 983 O O . LEU A 1 125 ? 6.422 19.469 -10.289 1 94.38 125 LEU A O 1
ATOM 987 N N . ILE A 1 126 ? 5.277 19.391 -8.359 1 93.25 126 ILE A N 1
ATOM 988 C CA . ILE A 1 126 ? 4.379 18.312 -8.766 1 93.25 126 ILE A CA 1
ATOM 989 C C . ILE A 1 126 ? 2.932 18.734 -8.516 1 93.25 126 ILE A C 1
ATOM 991 O O . ILE A 1 126 ? 2.566 19.078 -7.391 1 93.25 126 ILE A O 1
ATOM 995 N N . ASP A 1 127 ? 2.115 18.625 -9.531 1 90.56 127 ASP A N 1
ATOM 996 C CA . ASP A 1 127 ? 0.741 19.109 -9.422 1 90.56 127 ASP A CA 1
ATOM 997 C C . ASP A 1 127 ? 0.031 18.453 -8.234 1 90.56 127 ASP A C 1
ATOM 999 O O . ASP A 1 127 ? 0.106 17.234 -8.047 1 90.56 127 ASP A O 1
ATOM 1003 N N . PRO A 1 128 ? -0.645 19.25 -7.496 1 90.88 128 PRO A N 1
ATOM 1004 C CA . PRO A 1 128 ? -1.362 18.719 -6.332 1 90.88 128 PRO A CA 1
ATOM 1005 C C . PRO A 1 128 ? -2.555 17.859 -6.723 1 90.88 128 PRO A C 1
ATOM 1007 O O . PRO A 1 128 ? -3.145 18.047 -7.789 1 90.88 128 PRO A O 1
ATOM 1010 N N . VAL A 1 129 ? -2.797 16.859 -5.914 1 83.56 129 VAL A N 1
ATOM 1011 C CA . VAL A 1 129 ? -4.059 16.141 -6.043 1 83.56 129 VAL A CA 1
ATOM 1012 C C . VAL A 1 129 ? -5.215 17.031 -5.602 1 83.56 129 VAL A C 1
ATOM 1014 O O . VAL A 1 129 ? -5.223 17.547 -4.48 1 83.56 129 VAL A O 1
ATOM 1017 N N . ASP A 1 130 ? -6.191 17.078 -6.336 1 79.75 130 ASP A N 1
ATOM 1018 C CA . ASP A 1 130 ? -7.301 18 -6.109 1 79.75 130 ASP A CA 1
ATOM 1019 C C . ASP A 1 130 ? -8.016 17.688 -4.793 1 79.75 130 ASP A C 1
ATOM 1021 O O . ASP A 1 130 ? -8.211 16.516 -4.449 1 79.75 130 ASP A O 1
ATOM 1025 N N . GLU A 1 131 ? -8.375 18.719 -4.043 1 74.94 131 GLU A N 1
ATOM 1026 C CA . GLU A 1 131 ? -9.25 18.719 -2.871 1 74.94 131 GLU A CA 1
ATOM 1027 C C . GLU A 1 131 ? -8.492 18.297 -1.617 1 74.94 131 GLU A C 1
ATOM 1029 O O . GLU A 1 131 ? -8.844 18.703 -0.506 1 74.94 131 GLU A O 1
ATOM 1034 N N . ILE A 1 132 ? -7.359 17.516 -1.869 1 83.12 132 ILE A N 1
ATOM 1035 C CA . ILE A 1 132 ? -6.789 17.016 -0.626 1 83.12 132 ILE A CA 1
ATOM 1036 C C . ILE A 1 132 ? -5.359 17.516 -0.467 1 83.12 132 ILE A C 1
ATOM 1038 O O . ILE A 1 132 ? -4.746 17.344 0.587 1 83.12 132 ILE A O 1
ATOM 1042 N N . GLU A 1 133 ? -4.793 18.141 -1.463 1 90.81 133 GLU A N 1
ATOM 1043 C CA . GLU A 1 133 ? -3.465 18.734 -1.369 1 90.81 133 GLU A CA 1
ATOM 1044 C C . GLU A 1 133 ? -3.514 20.234 -1.636 1 90.81 133 GLU A C 1
ATOM 1046 O O . GLU A 1 133 ? -4.594 20.828 -1.745 1 90.81 133 GLU A O 1
ATOM 1051 N N . GLY A 1 134 ? -2.361 20.891 -1.569 1 93.19 134 GLY A N 1
ATOM 1052 C CA . GLY A 1 134 ? -2.369 22.344 -1.659 1 93.19 134 GLY A CA 1
ATOM 1053 C C . GLY A 1 134 ? -3.064 23.016 -0.487 1 93.19 134 GLY A C 1
ATOM 1054 O O . GLY A 1 134 ? -2.736 22.75 0.67 1 93.19 134 GLY A O 1
ATOM 1055 N N . ASP A 1 135 ? -4.148 23.719 -0.819 1 89.75 135 ASP A N 1
ATOM 1056 C CA . ASP A 1 135 ? -4.855 24.469 0.213 1 89.75 135 ASP A CA 1
ATOM 1057 C C . ASP A 1 135 ? -5.723 23.547 1.065 1 89.75 135 ASP A C 1
ATOM 1059 O O . ASP A 1 135 ? -6.141 23.922 2.164 1 89.75 135 ASP A O 1
ATOM 1063 N N . GLY A 1 136 ? -6.02 22.422 0.552 1 88.19 136 GLY A N 1
ATOM 1064 C CA . GLY A 1 136 ? -6.852 21.469 1.272 1 88.19 136 GLY A CA 1
ATOM 1065 C C . GLY A 1 136 ? -6.047 20.5 2.117 1 88.19 136 GLY A C 1
ATOM 1066 O O . GLY A 1 136 ? -6.613 19.609 2.76 1 88.19 136 GLY A O 1
ATOM 1067 N N . TYR A 1 137 ? -4.715 20.734 2.158 1 94.25 137 TYR A N 1
ATOM 1068 C CA . TYR A 1 137 ? -3.844 19.797 2.848 1 94.25 137 TYR A CA 1
ATOM 1069 C C . TYR A 1 137 ? -4.023 19.891 4.359 1 94.25 137 TYR A C 1
ATOM 1071 O O . TYR A 1 137 ? -3.861 20.969 4.941 1 94.25 137 TYR A O 1
ATOM 1079 N N . VAL A 1 138 ? -4.387 18.766 4.926 1 93.44 138 VAL A N 1
ATOM 1080 C CA . VAL A 1 138 ? -4.473 18.609 6.375 1 93.44 138 VAL A CA 1
ATOM 1081 C C . VAL A 1 138 ? -3.545 17.484 6.82 1 93.44 138 VAL A C 1
ATOM 1083 O O . VAL A 1 138 ? -3.855 16.297 6.633 1 93.44 138 VAL A O 1
ATOM 1086 N N . PRO A 1 139 ? -2.393 17.859 7.438 1 97.19 139 PRO A N 1
ATOM 1087 C CA . PRO A 1 139 ? -1.512 16.781 7.914 1 97.19 139 PRO A CA 1
ATOM 1088 C C . PRO A 1 139 ? -2.176 15.891 8.961 1 97.19 139 PRO A C 1
ATOM 1090 O O . PRO A 1 139 ? -2.709 16.391 9.953 1 97.19 139 PRO A O 1
ATOM 1093 N N . HIS A 1 140 ? -2.166 14.547 8.719 1 96.31 140 HIS A N 1
ATOM 1094 C CA . HIS A 1 140 ? -2.865 13.672 9.648 1 96.31 140 HIS A CA 1
ATOM 1095 C C . HIS A 1 140 ? -2.414 12.219 9.492 1 96.31 140 HIS A C 1
ATOM 1097 O O . HIS A 1 140 ? -1.749 11.883 8.508 1 96.31 140 HIS A O 1
ATOM 1103 N N . VAL A 1 141 ? -2.723 11.414 10.43 1 97.12 141 VAL A N 1
ATOM 1104 C CA . VAL A 1 141 ? -2.576 9.961 10.43 1 97.12 141 VAL A CA 1
ATOM 1105 C C . VAL A 1 141 ? -3.941 9.305 10.602 1 97.12 141 VAL A C 1
ATOM 1107 O O . VAL A 1 141 ? -4.531 9.359 11.688 1 97.12 141 VAL A O 1
ATOM 1110 N N . THR A 1 142 ? -4.426 8.688 9.586 1 94.25 142 THR A N 1
ATOM 1111 C CA . THR A 1 142 ? -5.734 8.047 9.648 1 94.25 142 THR A CA 1
ATOM 1112 C C . THR A 1 142 ? -5.699 6.832 10.57 1 94.25 142 THR A C 1
ATOM 1114 O O . THR A 1 142 ? -4.75 6.043 10.539 1 94.25 142 THR A O 1
ATOM 1117 N N . VAL A 1 143 ? -6.734 6.672 11.391 1 95.69 143 VAL A N 1
ATOM 1118 C CA . VAL A 1 143 ? -6.785 5.527 12.297 1 95.69 143 VAL A CA 1
ATOM 1119 C C . VAL A 1 143 ? -8 4.66 11.961 1 95.69 143 VAL A C 1
ATOM 1121 O O . VAL A 1 143 ? -7.996 3.453 12.219 1 95.69 143 VAL A O 1
ATOM 1124 N N . ALA A 1 144 ? -9.023 5.227 11.406 1 93.62 144 ALA A N 1
ATOM 1125 C CA . ALA A 1 144 ? -10.195 4.434 11.039 1 93.62 144 ALA A CA 1
ATOM 1126 C C . ALA A 1 144 ? -10.992 5.121 9.938 1 93.62 144 ALA A C 1
ATOM 1128 O O . ALA A 1 144 ? -10.906 6.336 9.758 1 93.62 144 ALA A O 1
ATOM 1129 N N . ARG A 1 145 ? -11.766 4.324 9.242 1 90 145 ARG A N 1
ATOM 1130 C CA . ARG A 1 145 ? -12.539 4.852 8.125 1 90 145 ARG A CA 1
ATOM 1131 C C . ARG A 1 145 ? -13.867 4.113 7.992 1 90 145 ARG A C 1
ATOM 1133 O O . ARG A 1 145 ? -13.945 2.91 8.242 1 90 145 ARG A O 1
ATOM 1140 N N . GLY A 1 146 ? -14.797 4.879 7.523 1 85.31 146 GLY A N 1
ATOM 1141 C CA . GLY A 1 146 ? -16.062 4.297 7.109 1 85.31 146 GLY A CA 1
ATOM 1142 C C . GLY A 1 146 ? -16.938 3.891 8.273 1 85.31 146 GLY A C 1
ATOM 1143 O O . GLY A 1 146 ? -16.609 4.16 9.43 1 85.31 146 GLY A O 1
ATOM 1144 N N . GLY A 1 147 ? -18.109 3.291 7.887 1 85.94 147 GLY A N 1
ATOM 1145 C CA . GLY A 1 147 ? -19.078 2.852 8.883 1 85.94 147 GLY A CA 1
ATOM 1146 C C . GLY A 1 147 ? -20.047 3.943 9.297 1 85.94 147 GLY A C 1
ATOM 1147 O O . GLY A 1 147 ? -20.25 4.914 8.562 1 85.94 147 GLY A O 1
ATOM 1148 N N . ASP A 1 148 ? -20.75 3.596 10.391 1 85.75 148 ASP A N 1
ATOM 1149 C CA . ASP A 1 148 ? -21.734 4.52 10.945 1 85.75 148 ASP A CA 1
ATOM 1150 C C . ASP A 1 148 ? -21.594 4.625 12.461 1 85.75 148 ASP A C 1
ATOM 1152 O O . ASP A 1 148 ? -22.5 4.23 13.195 1 85.75 148 ASP A O 1
ATOM 1156 N N . PRO A 1 149 ? -20.422 5.145 12.836 1 90.12 149 PRO A N 1
ATOM 1157 C CA . PRO A 1 149 ? -20.312 5.328 14.289 1 90.12 149 PRO A CA 1
ATOM 1158 C C . PRO A 1 149 ? -21.406 6.238 14.859 1 90.12 149 PRO A C 1
ATOM 1160 O O . PRO A 1 149 ? -21.781 7.219 14.219 1 90.12 149 PRO A O 1
ATOM 1163 N N . SER A 1 150 ? -21.906 5.914 15.992 1 90.44 150 SER A N 1
ATOM 1164 C CA . SER A 1 150 ? -22.938 6.719 16.641 1 90.44 150 SER A CA 1
ATOM 1165 C C . SER A 1 150 ? -22.406 8.086 17.047 1 90.44 150 SER A C 1
ATOM 1167 O O . SER A 1 150 ? -21.188 8.273 17.156 1 90.44 150 SER A O 1
ATOM 1169 N N . ARG A 1 151 ? -23.359 8.969 17.25 1 89.06 151 ARG A N 1
ATOM 1170 C CA . ARG A 1 151 ? -22.984 10.289 17.75 1 89.06 151 ARG A CA 1
ATOM 1171 C C . ARG A 1 151 ? -22.234 10.188 19.062 1 89.06 151 ARG A C 1
ATOM 1173 O O . ARG A 1 151 ? -21.25 10.906 19.297 1 89.06 151 ARG A O 1
ATOM 1180 N N . LYS A 1 152 ? -22.703 9.328 19.891 1 91 152 LYS A N 1
ATOM 1181 C CA . LYS A 1 152 ? -22.062 9.133 21.188 1 91 152 LYS A CA 1
ATOM 1182 C C . LYS A 1 152 ? -20.625 8.633 21.016 1 91 152 LYS A C 1
ATOM 1184 O O . LYS A 1 152 ? -19.719 9.102 21.719 1 91 152 LYS A O 1
ATOM 1189 N N . THR A 1 153 ? -20.438 7.703 20.109 1 90 153 THR A N 1
ATOM 1190 C CA . THR A 1 153 ? -19.109 7.176 19.812 1 90 153 THR A CA 1
ATOM 1191 C C . THR A 1 153 ? -18.188 8.281 19.312 1 90 153 THR A C 1
ATOM 1193 O O . THR A 1 153 ? -17.047 8.398 19.781 1 90 153 THR A O 1
ATOM 1196 N N . MET A 1 154 ? -18.703 9.078 18.5 1 91.25 154 MET A N 1
ATOM 1197 C CA . MET A 1 154 ? -17.906 10.156 17.938 1 91.25 154 MET A CA 1
ATOM 1198 C C . MET A 1 154 ? -17.562 11.188 19 1 91.25 154 MET A C 1
ATOM 1200 O O . MET A 1 154 ? -16.406 11.625 19.094 1 91.25 154 MET A O 1
ATOM 1204 N N . GLU A 1 155 ? -18.531 11.57 19.766 1 91.69 155 GLU A N 1
ATOM 1205 C CA . GLU A 1 155 ? -18.297 12.523 20.844 1 91.69 155 GLU A CA 1
ATOM 1206 C C . GLU A 1 155 ? -17.219 12.023 21.797 1 91.69 155 GLU A C 1
ATOM 1208 O O . GLU A 1 155 ? -16.312 12.781 22.188 1 91.69 155 GLU A O 1
ATOM 1213 N N . ARG A 1 156 ? -17.344 10.828 22.141 1 92.69 156 ARG A N 1
ATOM 1214 C CA . ARG A 1 156 ? -16.359 10.234 23.031 1 92.69 156 ARG A CA 1
ATOM 1215 C C . ARG A 1 156 ? -14.977 10.242 22.406 1 92.69 156 ARG A C 1
ATOM 1217 O O . ARG A 1 156 ? -13.984 10.555 23.062 1 92.69 156 ARG A O 1
ATOM 1224 N N . LEU A 1 157 ? -14.93 9.875 21.172 1 93.19 157 LEU A N 1
ATOM 1225 C CA . LEU A 1 157 ? -13.664 9.812 20.438 1 93.19 157 LEU A CA 1
ATOM 1226 C C . LEU A 1 157 ? -13.023 11.195 20.359 1 93.19 157 LEU A C 1
ATOM 1228 O O . LEU A 1 157 ? -11.852 11.359 20.688 1 93.19 157 LEU A O 1
ATOM 1232 N N . LEU A 1 158 ? -13.781 12.195 20.031 1 92.75 158 LEU A N 1
ATOM 1233 C CA . LEU A 1 158 ? -13.258 13.531 19.766 1 92.75 158 LEU A CA 1
ATOM 1234 C C . LEU A 1 158 ? -12.891 14.234 21.078 1 92.75 158 LEU A C 1
ATOM 1236 O O . LEU A 1 158 ? -12.109 15.188 21.078 1 92.75 158 LEU A O 1
ATOM 1240 N N . ASN A 1 159 ? -13.445 13.75 22.141 1 92.56 159 ASN A N 1
ATOM 1241 C CA . ASN A 1 159 ? -13.141 14.336 23.453 1 92.56 159 ASN A CA 1
ATOM 1242 C C . ASN A 1 159 ? -12.062 13.547 24.188 1 92.56 159 ASN A C 1
ATOM 1244 O O . ASN A 1 159 ? -11.75 13.836 25.344 1 92.56 159 ASN A O 1
ATOM 1248 N N . THR A 1 160 ? -11.578 12.57 23.516 1 92.75 160 THR A N 1
ATOM 1249 C CA . THR A 1 160 ? -10.516 11.781 24.125 1 92.75 160 THR A CA 1
ATOM 1250 C C . THR A 1 160 ? -9.25 12.617 24.281 1 92.75 160 THR A C 1
ATOM 1252 O O . THR A 1 160 ? -8.789 13.242 23.328 1 92.75 160 THR A O 1
ATOM 1255 N N . ASP A 1 161 ? -8.711 12.688 25.484 1 90.75 161 ASP A N 1
ATOM 1256 C CA . ASP A 1 161 ? -7.422 13.328 25.719 1 90.75 161 ASP A CA 1
ATOM 1257 C C . ASP A 1 161 ? -6.273 12.43 25.266 1 90.75 161 ASP A C 1
ATOM 1259 O O . ASP A 1 161 ? -6.18 11.273 25.688 1 90.75 161 ASP A O 1
ATOM 1263 N N . ILE A 1 162 ? -5.496 12.891 24.406 1 91.81 162 ILE A N 1
ATOM 1264 C CA . ILE A 1 162 ? -4.328 12.156 23.938 1 91.81 162 ILE A CA 1
ATOM 1265 C C . ILE A 1 162 ? -3.057 12.812 24.469 1 91.81 162 ILE A C 1
ATOM 1267 O O . ILE A 1 162 ? -2.941 14.039 24.484 1 91.81 162 ILE A O 1
ATOM 1271 N N . ASP A 1 163 ? -2.133 12.023 25.016 1 91.88 163 ASP A N 1
ATOM 1272 C CA . ASP A 1 163 ? -0.798 12.547 25.297 1 91.88 163 ASP A CA 1
ATOM 1273 C C . ASP A 1 163 ? -0.067 12.93 24.016 1 91.88 163 ASP A C 1
ATOM 1275 O O . ASP A 1 163 ? 0.122 12.086 23.125 1 91.88 163 ASP A O 1
ATOM 1279 N N . PRO A 1 164 ? 0.306 14.188 24 1 95.75 164 PRO A N 1
ATOM 1280 C CA . PRO A 1 164 ? 0.974 14.617 22.766 1 95.75 164 PRO A CA 1
ATOM 1281 C C . PRO A 1 164 ? 2.24 13.812 22.469 1 95.75 164 PRO A C 1
ATOM 1283 O O . PRO A 1 164 ? 2.975 13.453 23.391 1 95.75 164 PRO A O 1
ATOM 1286 N N . VAL A 1 165 ? 2.471 13.492 21.234 1 98 165 VAL A N 1
ATOM 1287 C CA . VAL A 1 165 ? 3.701 12.883 20.734 1 98 165 VAL A CA 1
ATOM 1288 C C . VAL A 1 165 ? 4.41 13.852 19.781 1 98 165 VAL A C 1
ATOM 1290 O O . VAL A 1 165 ? 3.869 14.211 18.734 1 98 165 VAL A O 1
ATOM 1293 N N . THR A 1 166 ? 5.543 14.32 20.188 1 98.56 166 THR A N 1
ATOM 1294 C CA . THR A 1 166 ? 6.352 15.211 19.359 1 98.56 166 THR A CA 1
ATOM 1295 C C . THR A 1 166 ? 7.633 14.516 18.906 1 98.56 166 THR A C 1
ATOM 1297 O O . THR A 1 166 ? 8.266 13.805 19.688 1 98.56 166 THR A O 1
ATOM 1300 N N . TRP A 1 167 ? 7.988 14.656 17.641 1 98.62 167 TRP A N 1
ATOM 1301 C CA . TRP A 1 167 ? 9.211 14.055 17.125 1 98.62 167 TRP A CA 1
ATOM 1302 C C . TRP A 1 167 ? 9.852 14.945 16.062 1 98.62 167 TRP A C 1
ATOM 1304 O O . TRP A 1 167 ? 9.227 15.883 15.57 1 98.62 167 TRP A O 1
ATOM 1314 N N . ARG A 1 168 ? 11.094 14.703 15.836 1 98.56 168 ARG A N 1
ATOM 1315 C CA . ARG A 1 168 ? 11.859 15.438 14.836 1 98.56 168 ARG A CA 1
ATOM 1316 C C . ARG A 1 168 ? 11.805 14.742 13.484 1 98.56 168 ARG A C 1
ATOM 1318 O O . ARG A 1 168 ? 12.109 13.547 13.383 1 98.56 168 ARG A O 1
ATOM 1325 N N . VAL A 1 169 ? 11.359 15.484 12.516 1 98.69 169 VAL A N 1
ATOM 1326 C CA . VAL A 1 169 ? 11.375 15.016 11.133 1 98.69 169 VAL A CA 1
ATOM 1327 C C . VAL A 1 169 ? 12.695 15.391 10.469 1 98.69 169 VAL A C 1
ATOM 1329 O O . VAL A 1 169 ? 12.992 16.562 10.281 1 98.69 169 VAL A O 1
ATOM 1332 N N . HIS A 1 170 ? 13.461 14.367 10.117 1 98.44 170 HIS A N 1
ATOM 1333 C CA . HIS A 1 170 ? 14.781 14.664 9.578 1 98.44 170 HIS A CA 1
ATOM 1334 C C . HIS A 1 170 ? 14.969 14.023 8.203 1 98.44 170 HIS A C 1
ATOM 1336 O O . HIS A 1 170 ? 16.031 14.164 7.586 1 98.44 170 HIS A O 1
ATOM 1342 N N . ALA A 1 171 ? 13.969 13.297 7.805 1 98.44 171 ALA A N 1
ATOM 1343 C CA . ALA A 1 171 ? 13.969 12.641 6.496 1 98.44 171 ALA A CA 1
ATOM 1344 C C . ALA A 1 171 ? 12.555 12.359 6.023 1 98.44 171 ALA A C 1
ATOM 1346 O O . ALA A 1 171 ? 11.602 12.445 6.801 1 98.44 171 ALA A O 1
ATOM 1347 N N . LEU A 1 172 ? 12.406 12.141 4.75 1 98.56 172 LEU A N 1
ATOM 1348 C CA . LEU A 1 172 ? 11.148 11.688 4.168 1 98.56 172 LEU A CA 1
ATOM 1349 C C . LEU A 1 172 ? 11.328 10.359 3.438 1 98.56 172 LEU A C 1
ATOM 1351 O O . LEU A 1 172 ? 12.398 10.094 2.877 1 98.56 172 LEU A O 1
ATOM 1355 N N . ASP A 1 173 ? 10.273 9.562 3.414 1 97.62 173 ASP A N 1
ATOM 1356 C CA . ASP A 1 173 ? 10.25 8.273 2.725 1 97.62 173 ASP A CA 1
ATOM 1357 C C . ASP A 1 173 ? 9.562 8.391 1.367 1 97.62 173 ASP A C 1
ATOM 1359 O O . ASP A 1 173 ? 8.445 8.906 1.272 1 97.62 173 ASP A O 1
ATOM 1363 N N . LEU A 1 174 ? 10.266 7.945 0.337 1 96.44 174 LEU A N 1
ATOM 1364 C CA . LEU A 1 174 ? 9.609 7.715 -0.947 1 96.44 174 LEU A CA 1
ATOM 1365 C C . LEU A 1 174 ? 8.961 6.336 -0.987 1 96.44 174 LEU A C 1
ATOM 1367 O O . LEU A 1 174 ? 9.656 5.316 -0.986 1 96.44 174 LEU A O 1
ATOM 1371 N N . TYR A 1 175 ? 7.637 6.355 -1.077 1 94.94 175 TYR A N 1
ATOM 1372 C CA . TYR A 1 175 ? 6.879 5.113 -0.995 1 94.94 175 TYR A CA 1
ATOM 1373 C C . TYR A 1 175 ? 6.293 4.742 -2.352 1 94.94 175 TYR A C 1
ATOM 1375 O O . TYR A 1 175 ? 5.73 5.59 -3.047 1 94.94 175 TYR A O 1
ATOM 1383 N N . ASP A 1 176 ? 6.473 3.504 -2.725 1 90.44 176 ASP A N 1
ATOM 1384 C CA . ASP A 1 176 ? 5.867 2.928 -3.924 1 90.44 176 ASP A CA 1
ATOM 1385 C C . ASP A 1 176 ? 4.652 2.076 -3.57 1 90.44 176 ASP A C 1
ATOM 1387 O O . ASP A 1 176 ? 4.793 0.97 -3.045 1 90.44 176 ASP A O 1
ATOM 1391 N N . ALA A 1 177 ? 3.48 2.555 -3.91 1 88.56 177 ALA A N 1
ATOM 1392 C CA . ALA A 1 177 ? 2.238 1.891 -3.523 1 88.56 177 ALA A CA 1
ATOM 1393 C C . ALA A 1 177 ? 2.053 0.586 -4.293 1 88.56 177 ALA A C 1
ATOM 1395 O O . ALA A 1 177 ? 1.433 -0.355 -3.789 1 88.56 177 ALA A O 1
ATOM 1396 N N . GLU A 1 178 ? 2.621 0.521 -5.484 1 82.31 178 GLU A N 1
ATOM 1397 C CA . GLU A 1 178 ? 2.49 -0.693 -6.285 1 82.31 178 GLU A CA 1
ATOM 1398 C C . GLU A 1 178 ? 3.252 -1.854 -5.652 1 82.31 178 GLU A C 1
ATOM 1400 O O . GLU A 1 178 ? 2.742 -2.975 -5.586 1 82.31 178 GLU A O 1
ATOM 1405 N N . PHE A 1 179 ? 4.441 -1.542 -5.219 1 83.25 179 PHE A N 1
ATOM 1406 C CA . PHE A 1 179 ? 5.258 -2.6 -4.637 1 83.25 179 PHE A CA 1
ATOM 1407 C C . PHE A 1 179 ? 5.09 -2.641 -3.121 1 83.25 179 PHE A C 1
ATOM 1409 O O . PHE A 1 179 ? 5.613 -3.535 -2.457 1 83.25 179 PHE A O 1
ATOM 1416 N N . ARG A 1 180 ? 4.352 -1.687 -2.59 1 88.12 180 ARG A N 1
ATOM 1417 C CA . ARG A 1 180 ? 4.066 -1.595 -1.161 1 88.12 180 ARG A CA 1
ATOM 1418 C C . ARG A 1 180 ? 5.352 -1.568 -0.345 1 88.12 180 ARG A C 1
ATOM 1420 O O . ARG A 1 180 ? 5.496 -2.322 0.62 1 88.12 180 ARG A O 1
ATOM 1427 N N . GLU A 1 181 ? 6.3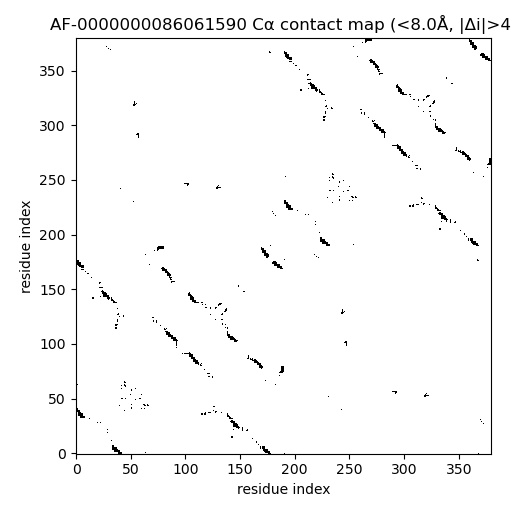01 -0.667 -0.755 1 90 181 GLU A N 1
ATOM 1428 C CA . GLU A 1 181 ? 7.594 -0.584 -0.083 1 90 181 GLU A CA 1
ATOM 1429 C C . GLU A 1 181 ? 8.102 0.854 -0.04 1 90 181 GLU A C 1
ATOM 1431 O O . GLU A 1 181 ? 7.766 1.663 -0.907 1 90 181 GLU A O 1
ATOM 1436 N N . VAL A 1 182 ? 8.93 1.175 1.011 1 92.94 182 VAL A N 1
ATOM 1437 C CA . VAL A 1 182 ? 9.734 2.391 0.996 1 92.94 182 VAL A CA 1
ATOM 1438 C C . VAL A 1 182 ? 10.914 2.215 0.045 1 92.94 182 VAL A C 1
ATOM 1440 O O . VAL A 1 182 ? 11.859 1.475 0.344 1 92.94 182 VAL A O 1
ATOM 1443 N N . ALA A 1 183 ? 10.836 2.895 -1.044 1 91.19 183 ALA A N 1
ATOM 1444 C CA . ALA A 1 183 ? 11.883 2.754 -2.061 1 91.19 183 ALA A CA 1
ATOM 1445 C C . ALA A 1 183 ? 13.164 3.449 -1.628 1 91.19 183 ALA A C 1
ATOM 1447 O O . ALA A 1 183 ? 14.266 2.979 -1.932 1 91.19 183 ALA A O 1
ATOM 1448 N N . GLU A 1 184 ? 12.984 4.551 -0.958 1 92.69 184 GLU A N 1
ATOM 1449 C CA . GLU A 1 184 ? 14.125 5.348 -0.531 1 92.69 184 GLU A CA 1
ATOM 1450 C C . GLU A 1 184 ? 13.742 6.301 0.6 1 92.69 184 GLU A C 1
ATOM 1452 O O . GLU A 1 184 ? 12.594 6.734 0.691 1 92.69 184 GLU A O 1
ATOM 1457 N N . THR A 1 185 ? 14.719 6.531 1.487 1 95.62 185 THR A N 1
ATOM 1458 C CA . THR A 1 185 ? 14.625 7.59 2.486 1 95.62 185 THR A CA 1
ATOM 1459 C C . THR A 1 185 ? 15.594 8.719 2.168 1 95.62 185 THR A C 1
ATOM 1461 O O . THR A 1 185 ? 16.781 8.484 1.963 1 95.62 185 THR A O 1
ATOM 1464 N N . VAL A 1 186 ? 15.039 9.906 2.035 1 96.88 186 VAL A N 1
ATOM 1465 C CA . VAL A 1 186 ? 15.852 11.062 1.674 1 96.88 186 VAL A CA 1
ATOM 1466 C C . VAL A 1 186 ? 15.945 12.016 2.861 1 96.88 186 VAL A C 1
ATOM 1468 O O . VAL A 1 186 ? 14.922 12.453 3.395 1 96.88 186 VAL A O 1
ATOM 1471 N N . GLY A 1 187 ? 17.125 12.414 3.195 1 97.06 187 GLY A N 1
ATOM 1472 C CA . GLY A 1 187 ? 17.344 13.266 4.352 1 97.06 187 GLY A CA 1
ATOM 1473 C C . GLY A 1 187 ? 17.047 14.734 4.074 1 97.06 187 GLY A C 1
ATOM 1474 O O . GLY A 1 187 ? 17.219 15.203 2.945 1 97.06 187 GLY A O 1
ATOM 1475 N N . LEU A 1 188 ? 16.609 15.344 5.133 1 97.38 188 LEU A N 1
ATOM 1476 C CA . LEU A 1 188 ? 16.578 16.797 5.137 1 97.38 188 LEU A CA 1
ATOM 1477 C C . LEU A 1 188 ? 17.922 17.391 5.543 1 97.38 188 LEU A C 1
ATOM 1479 O O . LEU A 1 188 ? 18.594 16.844 6.422 1 97.38 188 LEU A O 1
ATOM 1483 N N . GLN A 1 189 ? 18.578 18.328 4.812 1 86.44 189 GLN A N 1
ATOM 1484 C CA . GLN A 1 189 ? 19.922 18.812 5.094 1 86.44 189 GLN A CA 1
ATOM 1485 C C . GLN A 1 189 ? 19.922 20.297 5.414 1 86.44 189 GLN A C 1
ATOM 1487 O O . GLN A 1 189 ? 20.922 20.844 5.898 1 86.44 189 GLN A O 1
ATOM 1492 N N . ALA A 1 190 ? 18.984 21.109 5.922 1 65.56 190 ALA A N 1
ATOM 1493 C CA . ALA A 1 190 ? 19.375 22.516 6.062 1 65.56 190 ALA A CA 1
ATOM 1494 C C . ALA A 1 190 ? 20.719 22.641 6.766 1 65.56 190 ALA A C 1
ATOM 1496 O O . ALA A 1 190 ? 21.109 21.75 7.52 1 65.56 190 ALA A O 1
ATOM 1497 N N . MET B 1 1 ? -4.758 2.387 -7.578 1 81.06 1 MET B N 1
ATOM 1498 C CA . MET B 1 1 ? -4.906 1.006 -8.023 1 81.06 1 MET B CA 1
ATOM 1499 C C . MET B 1 1 ? -5.5 0.135 -6.926 1 81.06 1 MET B C 1
ATOM 1501 O O . MET B 1 1 ? -5.219 0.343 -5.742 1 81.06 1 MET B O 1
ATOM 1505 N N . PHE B 1 2 ? -6.453 -0.777 -7.352 1 91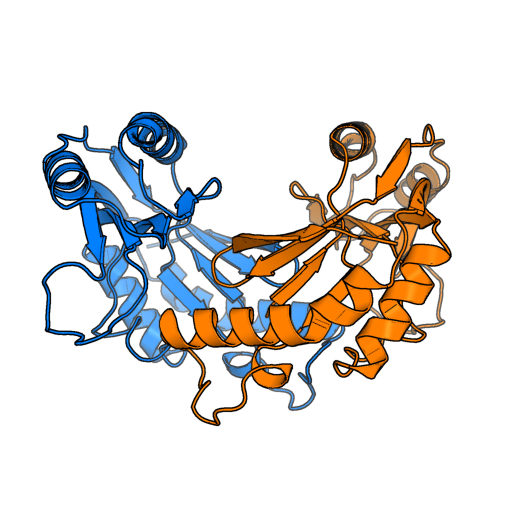.5 2 PHE B N 1
ATOM 1506 C CA . PHE B 1 2 ? -6.922 -1.854 -6.488 1 91.5 2 PHE B CA 1
ATOM 1507 C C . PHE B 1 2 ? -6.277 -3.178 -6.875 1 91.5 2 PHE B C 1
ATOM 1509 O O . PHE B 1 2 ? -5.578 -3.262 -7.887 1 91.5 2 PHE B O 1
ATOM 1516 N N . SER B 1 3 ? -6.379 -4.168 -5.984 1 95.12 3 SER B N 1
ATOM 1517 C CA . SER B 1 3 ? -5.984 -5.527 -6.336 1 95.12 3 SER B CA 1
ATOM 1518 C C . SER B 1 3 ? -6.855 -6.559 -5.629 1 95.12 3 SER B C 1
ATOM 1520 O O . SER B 1 3 ? -7.453 -6.27 -4.59 1 95.12 3 SER B O 1
ATOM 1522 N N . VAL B 1 4 ? -6.996 -7.676 -6.254 1 97.69 4 VAL B N 1
ATOM 1523 C CA . VAL B 1 4 ? -7.594 -8.875 -5.672 1 97.69 4 VAL B CA 1
ATOM 1524 C C . VAL B 1 4 ? -6.496 -9.836 -5.223 1 97.69 4 VAL B C 1
ATOM 1526 O O . VAL B 1 4 ? -5.734 -10.344 -6.047 1 97.69 4 VAL B O 1
ATOM 1529 N N . ASN B 1 5 ? -6.449 -10.062 -3.926 1 98.31 5 ASN B N 1
ATOM 1530 C CA . ASN B 1 5 ? -5.312 -10.805 -3.381 1 98.31 5 ASN B CA 1
ATOM 1531 C C . ASN B 1 5 ? -5.762 -12.07 -2.654 1 98.31 5 ASN B C 1
ATOM 1533 O O . ASN B 1 5 ? -6.879 -12.133 -2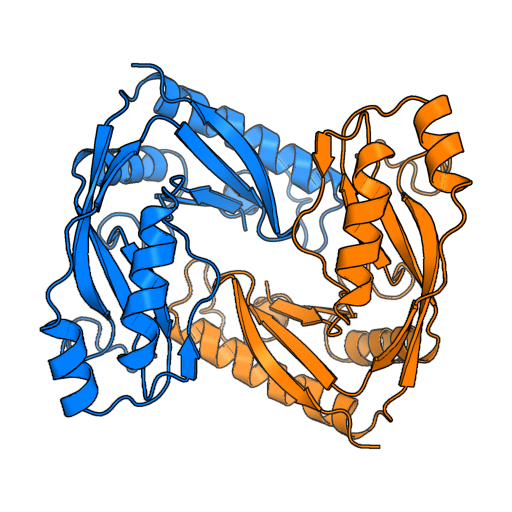.139 1 98.31 5 ASN B O 1
ATOM 1537 N N . VAL B 1 6 ? -4.863 -13.008 -2.629 1 98.75 6 VAL B N 1
ATOM 1538 C CA . VAL B 1 6 ? -5.078 -14.227 -1.859 1 98.75 6 VAL B CA 1
ATOM 1539 C C . VAL B 1 6 ? -4.543 -14.039 -0.44 1 98.75 6 VAL B C 1
ATOM 1541 O O . VAL B 1 6 ? -3.361 -13.75 -0.246 1 98.75 6 VAL B O 1
ATOM 1544 N N . PRO B 1 7 ? -5.453 -14.227 0.585 1 98.12 7 PRO B N 1
ATOM 1545 C CA . PRO B 1 7 ? -4.926 -14.203 1.951 1 98.12 7 PRO B CA 1
ATOM 1546 C C . PRO B 1 7 ? -3.854 -15.258 2.189 1 98.12 7 PRO B C 1
ATOM 1548 O O . PRO B 1 7 ? -3.975 -16.391 1.702 1 98.12 7 PRO B O 1
ATOM 1551 N N . LEU B 1 8 ? -2.828 -14.844 2.879 1 98.31 8 LEU B N 1
ATOM 1552 C CA . LEU B 1 8 ? -1.706 -15.742 3.139 1 98.31 8 LEU B CA 1
ATOM 1553 C C . LEU B 1 8 ? -1.761 -16.281 4.562 1 98.31 8 LEU B C 1
ATOM 1555 O O . LEU B 1 8 ? -2.111 -15.555 5.496 1 98.31 8 LEU B O 1
ATOM 1559 N N . PRO B 1 9 ? -1.436 -17.531 4.766 1 97.81 9 PRO B N 1
ATOM 1560 C CA . PRO B 1 9 ? -1.258 -18.031 6.137 1 97.81 9 PRO B CA 1
ATOM 1561 C C . PRO B 1 9 ? -0.007 -17.469 6.805 1 97.81 9 PRO B C 1
ATOM 1563 O O . PRO B 1 9 ? 0.954 -17.094 6.125 1 97.81 9 PRO B O 1
ATOM 1566 N N . PRO B 1 10 ? 0.023 -17.406 8.172 1 96.88 10 PRO B N 1
ATOM 1567 C CA . PRO B 1 10 ? 1.176 -16.875 8.898 1 96.88 10 PRO B CA 1
ATOM 1568 C C . PRO B 1 10 ? 2.475 -17.609 8.57 1 96.88 10 PRO B C 1
ATOM 1570 O O . PRO B 1 10 ? 3.559 -17.031 8.68 1 96.88 10 PRO B O 1
ATOM 1573 N N . ALA B 1 11 ? 2.326 -18.812 8.133 1 97.44 11 ALA B N 1
ATOM 1574 C CA . ALA B 1 11 ? 3.498 -19.625 7.82 1 97.44 11 ALA B CA 1
ATOM 1575 C C . ALA B 1 11 ? 4.316 -19 6.691 1 97.44 11 ALA B C 1
ATOM 1577 O O . ALA B 1 11 ? 5.531 -19.203 6.613 1 97.44 11 ALA B O 1
ATOM 1578 N N . ILE B 1 12 ? 3.672 -18.25 5.805 1 97.5 12 ILE B N 1
ATOM 1579 C CA . ILE B 1 12 ? 4.383 -17.625 4.691 1 97.5 12 ILE B CA 1
ATOM 1580 C C . ILE B 1 12 ? 5.301 -16.531 5.219 1 97.5 12 ILE B C 1
ATOM 1582 O O . ILE B 1 12 ? 6.445 -16.406 4.777 1 97.5 12 ILE B O 1
ATOM 1586 N N . ASP B 1 13 ? 4.828 -15.789 6.156 1 95.25 13 ASP B N 1
ATOM 1587 C CA . ASP B 1 13 ? 5.66 -14.758 6.766 1 95.25 13 ASP B CA 1
ATOM 1588 C C . ASP B 1 13 ? 6.848 -15.375 7.504 1 95.25 13 ASP B C 1
ATOM 1590 O O . ASP B 1 13 ? 7.953 -14.828 7.477 1 95.25 13 ASP B O 1
ATOM 1594 N N . ARG B 1 14 ? 6.59 -16.422 8.164 1 95.44 14 ARG B N 1
ATOM 1595 C CA . ARG B 1 14 ? 7.668 -17.125 8.859 1 95.44 14 ARG B CA 1
ATOM 1596 C C . ARG B 1 14 ? 8.734 -17.609 7.883 1 95.44 14 ARG B C 1
ATOM 1598 O O . ARG B 1 14 ? 9.93 -17.453 8.133 1 95.44 14 ARG B O 1
ATOM 1605 N N . LEU B 1 15 ? 8.227 -18.172 6.824 1 95.69 15 LEU B N 1
ATOM 1606 C CA . LEU B 1 15 ? 9.133 -18.656 5.785 1 95.69 15 LEU B CA 1
ATOM 1607 C C . LEU B 1 15 ? 9.977 -17.516 5.227 1 95.69 15 LEU B C 1
ATOM 1609 O O . LEU B 1 15 ? 11.195 -17.641 5.078 1 95.69 15 LEU B O 1
ATOM 1613 N N . ALA B 1 16 ? 9.391 -16.406 4.914 1 94.94 16 ALA B N 1
ATOM 1614 C CA . ALA B 1 16 ? 10.094 -15.234 4.395 1 94.94 16 ALA B CA 1
ATOM 1615 C C . ALA B 1 16 ? 11.148 -14.742 5.383 1 94.94 16 ALA B C 1
ATOM 1617 O O . ALA B 1 16 ? 12.25 -14.367 4.988 1 94.94 16 ALA B O 1
ATOM 1618 N N . THR B 1 17 ? 10.781 -14.719 6.656 1 93.62 17 THR B N 1
ATOM 1619 C CA . THR B 1 17 ? 11.703 -14.297 7.703 1 93.62 17 THR B CA 1
ATOM 1620 C C . THR B 1 17 ? 12.914 -15.227 7.762 1 93.62 17 THR B C 1
ATOM 1622 O O . THR B 1 17 ? 14.055 -14.766 7.895 1 93.62 17 THR B O 1
ATOM 1625 N N . GLU B 1 18 ? 12.703 -16.453 7.645 1 93.56 18 GLU B N 1
ATOM 1626 C CA . GLU B 1 18 ? 13.766 -17.438 7.684 1 93.56 18 GLU B CA 1
ATOM 1627 C C . GLU B 1 18 ? 14.734 -17.266 6.516 1 93.56 18 GLU B C 1
ATOM 1629 O O . GLU B 1 18 ? 15.914 -17.609 6.617 1 93.56 18 GLU B O 1
ATOM 1634 N N . LEU B 1 19 ? 14.258 -16.719 5.453 1 94.75 19 LEU B N 1
ATOM 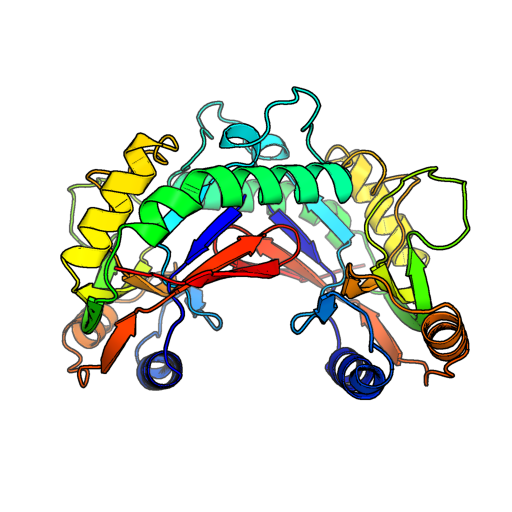1635 C CA . LEU B 1 19 ? 15.062 -16.562 4.242 1 94.75 19 LEU B CA 1
ATOM 1636 C C . LEU B 1 19 ? 15.883 -15.281 4.285 1 94.75 19 LEU B C 1
ATOM 1638 O O . LEU B 1 19 ? 16.797 -15.094 3.484 1 94.75 19 LEU B O 1
ATOM 1642 N N . GLN B 1 20 ? 15.609 -14.422 5.207 1 94 20 GLN B N 1
ATOM 1643 C CA . GLN B 1 20 ? 16.156 -13.07 5.211 1 94 20 GLN B CA 1
ATOM 1644 C C . GLN B 1 20 ? 17.688 -13.102 5.199 1 94 20 GLN B C 1
ATOM 1646 O O . GLN B 1 20 ? 18.328 -12.344 4.461 1 94 20 GLN B O 1
ATOM 1651 N N . PRO B 1 21 ? 18.344 -14.039 5.914 1 93.12 21 PRO B N 1
ATOM 1652 C CA . PRO B 1 21 ? 19.812 -14.078 5.914 1 93.12 21 PRO B CA 1
ATOM 1653 C C . PRO B 1 21 ? 20.391 -14.422 4.547 1 93.12 21 PRO B C 1
ATOM 1655 O O . PRO B 1 21 ? 21.562 -14.141 4.281 1 93.12 21 PRO B O 1
ATOM 1658 N N . LYS B 1 22 ? 19.609 -14.977 3.703 1 94.19 22 LYS B N 1
ATOM 1659 C CA . LYS B 1 22 ? 20.078 -15.414 2.393 1 94.19 22 LYS B CA 1
ATOM 1660 C C . LYS B 1 22 ? 19.828 -14.344 1.333 1 94.19 22 LYS B C 1
ATOM 1662 O O . LYS B 1 22 ? 20.125 -14.547 0.154 1 94.19 22 LYS B O 1
ATOM 1667 N N . LEU B 1 23 ? 19.25 -13.25 1.759 1 94.56 23 LEU B N 1
ATOM 1668 C CA . LEU B 1 23 ? 18.859 -12.211 0.806 1 94.56 23 LEU B CA 1
ATOM 1669 C C . LEU B 1 23 ? 19.875 -11.078 0.784 1 94.56 23 LEU B C 1
ATOM 1671 O O . LEU B 1 23 ? 19.531 -9.945 0.443 1 94.56 23 LEU B O 1
ATOM 1675 N N . SER B 1 24 ? 21.047 -11.469 1.116 1 91.62 24 SER B N 1
ATOM 1676 C CA . SER B 1 24 ? 22.109 -10.477 1.06 1 91.62 24 SER B CA 1
ATOM 1677 C C . SER B 1 24 ? 22.328 -9.977 -0.365 1 91.62 24 SER B C 1
ATOM 1679 O O . SER B 1 24 ? 22.281 -10.758 -1.316 1 91.62 24 SER B O 1
ATOM 1681 N N . GLY B 1 25 ? 22.594 -8.688 -0.509 1 91.56 25 GLY B N 1
ATOM 1682 C CA . GLY B 1 25 ? 22.875 -8.117 -1.818 1 91.56 25 GLY B CA 1
ATOM 1683 C C . GLY B 1 25 ? 21.656 -7.477 -2.459 1 91.56 25 GLY B C 1
ATOM 1684 O O . GLY B 1 25 ? 21.781 -6.719 -3.424 1 91.56 25 GLY B O 1
ATOM 1685 N N . PHE B 1 26 ? 20.484 -7.848 -1.965 1 91.44 26 PHE B N 1
ATOM 1686 C CA . PHE B 1 26 ? 19.297 -7.184 -2.467 1 91.44 26 PHE B CA 1
ATOM 1687 C C . PHE B 1 26 ? 19.141 -5.801 -1.849 1 91.44 26 PHE B C 1
ATOM 1689 O O . PHE B 1 26 ? 19.516 -5.582 -0.696 1 91.44 26 PHE B O 1
ATOM 1696 N N . ASP B 1 27 ? 18.578 -4.883 -2.613 1 87.88 27 ASP B N 1
ATOM 1697 C CA . ASP B 1 27 ? 18.375 -3.504 -2.17 1 87.88 27 ASP B CA 1
ATOM 1698 C C . ASP B 1 27 ? 17.234 -3.404 -1.171 1 87.88 27 ASP B C 1
ATOM 1700 O O . ASP B 1 27 ? 17.297 -2.623 -0.22 1 87.88 27 ASP B O 1
ATOM 1704 N N . ARG B 1 28 ? 16.172 -4.227 -1.447 1 89.75 28 ARG B N 1
ATOM 1705 C CA . ARG B 1 28 ? 14.953 -4.113 -0.661 1 89.75 28 ARG B CA 1
ATOM 1706 C C . ARG B 1 28 ? 14.43 -5.488 -0.26 1 89.75 28 ARG B C 1
ATOM 1708 O O . ARG B 1 28 ? 14.062 -6.293 -1.119 1 89.75 28 ARG B O 1
ATOM 1715 N N . ILE B 1 29 ? 14.414 -5.66 0.971 1 92.88 29 ILE B N 1
ATOM 1716 C CA . ILE B 1 29 ? 13.789 -6.867 1.508 1 92.88 29 ILE B CA 1
ATOM 1717 C C . ILE B 1 29 ? 12.367 -6.559 1.958 1 92.88 29 ILE B C 1
ATOM 1719 O O . ILE B 1 29 ? 12.148 -5.645 2.76 1 92.88 29 ILE B O 1
ATOM 1723 N N . ARG B 1 30 ? 11.477 -7.359 1.467 1 91.88 30 ARG B N 1
ATOM 1724 C CA . ARG B 1 30 ? 10.07 -7.074 1.72 1 91.88 30 ARG B CA 1
ATOM 1725 C C . ARG B 1 30 ? 9.68 -7.461 3.145 1 91.88 30 ARG B C 1
ATOM 1727 O O . ARG B 1 30 ? 10.094 -8.508 3.646 1 91.88 30 ARG B O 1
ATOM 1734 N N . ASP B 1 31 ? 8.875 -6.531 3.715 1 87.81 31 ASP B N 1
ATOM 1735 C CA . ASP B 1 31 ? 8.375 -6.824 5.055 1 87.81 31 ASP B CA 1
ATOM 1736 C C . ASP B 1 31 ? 6.879 -7.117 5.031 1 87.81 31 ASP B C 1
ATOM 1738 O O . ASP B 1 31 ? 6.32 -7.609 6.016 1 87.81 31 ASP B O 1
ATOM 1742 N N . ARG B 1 32 ? 6.246 -6.77 3.953 1 89 32 ARG B N 1
ATOM 1743 C CA . ARG B 1 32 ? 4.855 -7.137 3.723 1 89 32 ARG B CA 1
ATOM 1744 C C . ARG B 1 32 ? 4.715 -8.023 2.49 1 89 32 ARG B C 1
ATOM 1746 O O . ARG B 1 32 ? 5.266 -7.711 1.431 1 89 32 ARG B O 1
ATOM 1753 N N . HIS B 1 33 ? 4.02 -9.086 2.664 1 95.56 33 HIS B N 1
ATOM 1754 C CA . HIS B 1 33 ? 3.939 -10.094 1.614 1 95.56 33 HIS B CA 1
ATOM 1755 C C . HIS B 1 33 ? 2.523 -10.195 1.058 1 95.56 33 HIS B C 1
ATOM 1757 O O . HIS B 1 33 ? 1.549 -10.086 1.805 1 95.56 33 HIS B O 1
ATOM 1763 N N . THR B 1 34 ? 2.492 -10.336 -0.251 1 96.44 34 THR B N 1
ATOM 1764 C CA . THR B 1 34 ? 1.202 -10.375 -0.93 1 96.44 34 THR B CA 1
ATOM 1765 C C . THR B 1 34 ? 1.22 -11.391 -2.068 1 96.44 34 THR B C 1
ATOM 1767 O O . THR B 1 34 ? 2.252 -11.594 -2.713 1 96.44 34 THR B O 1
ATOM 1770 N N . LEU B 1 35 ? 0.152 -12.094 -2.215 1 98 35 LEU B N 1
ATOM 1771 C CA . LEU B 1 35 ? -0.126 -12.914 -3.389 1 98 35 LEU B CA 1
ATOM 1772 C C . LEU B 1 35 ? -1.275 -12.328 -4.203 1 98 35 LEU B C 1
ATOM 1774 O O . LEU B 1 35 ? -2.443 -12.484 -3.84 1 98 35 LEU B O 1
ATOM 1778 N N . VAL B 1 36 ? -0.825 -11.672 -5.277 1 97.06 36 VAL B N 1
ATOM 1779 C CA . VAL B 1 36 ? -1.804 -10.977 -6.105 1 97.06 36 VAL B CA 1
ATOM 1780 C C . VAL B 1 36 ? -2.439 -11.953 -7.09 1 97.06 36 VAL B C 1
ATOM 1782 O O . VAL B 1 36 ? -1.738 -12.711 -7.762 1 97.06 36 VAL B O 1
ATOM 1785 N N . CYS B 1 37 ? -3.762 -11.93 -7.156 1 98.38 37 CYS B N 1
ATOM 1786 C CA . CYS B 1 37 ? -4.48 -12.68 -8.18 1 98.38 37 CYS B CA 1
ATOM 1787 C C . CYS B 1 37 ? -4.785 -11.797 -9.391 1 98.38 37 CYS B C 1
ATOM 1789 O O . CYS B 1 37 ? -4.637 -12.234 -10.531 1 98.38 37 CYS B O 1
ATOM 1791 N N . LYS B 1 38 ? -5.164 -10.539 -9.102 1 96.88 38 LYS B N 1
ATOM 1792 C CA . LYS B 1 38 ? -5.535 -9.625 -10.172 1 96.88 38 LYS B CA 1
ATOM 1793 C C . LYS B 1 38 ? -5.348 -8.172 -9.75 1 96.88 38 LYS B C 1
ATOM 1795 O O . LYS B 1 38 ? -5.773 -7.777 -8.656 1 96.88 38 LYS B O 1
ATOM 1800 N N . ARG B 1 39 ? -4.688 -7.406 -10.594 1 92.31 39 ARG B N 1
ATOM 1801 C CA . ARG B 1 39 ? -4.625 -5.961 -10.422 1 92.31 39 ARG B CA 1
ATOM 1802 C C . ARG B 1 39 ? -5.789 -5.273 -11.125 1 92.31 39 ARG B C 1
ATOM 1804 O O . ARG B 1 39 ? 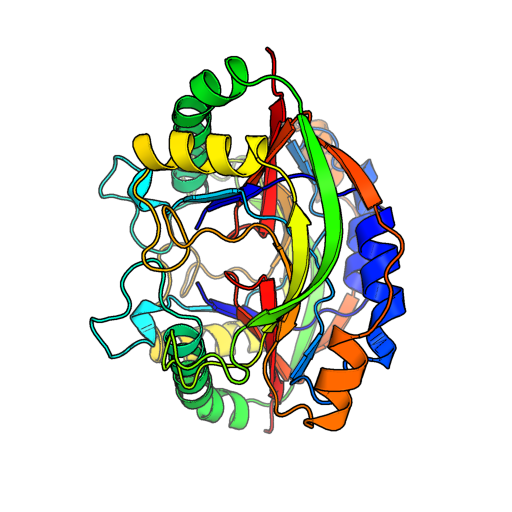-6.234 -5.727 -12.18 1 92.31 39 ARG B O 1
ATOM 1811 N N . VAL B 1 40 ? -6.262 -4.164 -10.5 1 91.38 40 VAL B N 1
ATOM 1812 C CA . VAL B 1 40 ? -7.426 -3.467 -11.039 1 91.38 40 VAL B CA 1
ATOM 1813 C C . VAL B 1 40 ? -7.195 -1.958 -10.984 1 91.38 40 VAL B C 1
ATOM 1815 O O . VAL B 1 40 ? -7.117 -1.372 -9.906 1 91.38 40 VAL B O 1
ATOM 1818 N N . GLY B 1 41 ? -7.121 -1.357 -12.133 1 84.56 41 GLY B N 1
ATOM 1819 C CA . GLY B 1 41 ? -7.082 0.096 -12.172 1 84.56 41 GLY B CA 1
ATOM 1820 C C . GLY B 1 41 ? -8.406 0.737 -11.805 1 84.56 41 GLY B C 1
ATOM 1821 O O . GLY B 1 41 ? -9.469 0.207 -12.133 1 84.56 41 GLY B O 1
ATOM 1822 N N . VAL B 1 42 ? -8.281 1.854 -11.164 1 76.31 42 VAL B N 1
ATOM 1823 C CA . VAL B 1 42 ? -9.5 2.568 -10.805 1 76.31 42 VAL B CA 1
ATOM 1824 C C . VAL B 1 42 ? -10.297 2.891 -12.07 1 76.31 42 VAL B C 1
ATOM 1826 O O . VAL B 1 42 ? -11.531 2.818 -12.062 1 76.31 42 VAL B O 1
ATOM 1829 N N . GLU B 1 43 ? -9.617 3.107 -13.109 1 76.44 43 GLU B N 1
ATOM 1830 C CA . GLU B 1 43 ? -10.258 3.449 -14.375 1 76.44 43 GLU B CA 1
ATOM 1831 C C . GLU B 1 43 ? -10.945 2.234 -14.992 1 76.44 43 GLU B C 1
ATOM 1833 O O . GLU B 1 43 ? -11.836 2.381 -15.828 1 76.44 43 GLU B O 1
ATOM 1838 N N . ASP B 1 44 ? -10.508 1.079 -14.617 1 79.62 44 ASP B N 1
ATOM 1839 C CA . ASP B 1 44 ? -11.102 -0.143 -15.156 1 79.62 44 ASP B CA 1
ATOM 1840 C C . ASP B 1 44 ? -12.492 -0.382 -14.578 1 79.62 44 ASP B C 1
ATOM 1842 O O . ASP B 1 44 ? -13.281 -1.141 -15.141 1 79.62 44 ASP B O 1
ATOM 1846 N N . VAL B 1 45 ? -12.734 0.178 -13.398 1 76.31 45 VAL B N 1
ATOM 1847 C CA . VAL B 1 45 ? -14.008 -0.085 -12.742 1 76.31 45 VAL B CA 1
ATOM 1848 C C . VAL B 1 45 ? -14.781 1.222 -12.57 1 76.31 45 VAL B C 1
ATOM 1850 O O . VAL B 1 45 ? -15.969 1.21 -12.234 1 76.31 45 VAL B O 1
ATOM 1853 N N . GLY B 1 46 ? -14.055 2.268 -12.648 1 63.31 46 GLY B N 1
ATOM 1854 C CA . GLY B 1 46 ? -14.734 3.545 -12.492 1 63.31 46 GLY B CA 1
ATOM 1855 C C . GLY B 1 46 ? -15.453 4 -13.75 1 63.31 46 GLY B C 1
ATOM 1856 O O . GLY B 1 46 ? -15.031 3.67 -14.859 1 63.31 46 GLY B O 1
ATOM 1857 N N . LYS B 1 47 ? -16.844 4.016 -13.812 1 55.91 47 LYS B N 1
ATOM 1858 C CA . LYS B 1 47 ? -17.531 4.617 -14.961 1 55.91 47 LYS B CA 1
ATOM 1859 C C . LYS B 1 47 ? -17.062 6.059 -15.172 1 55.91 47 LYS B C 1
ATOM 1861 O O . LYS B 1 47 ? -17.156 6.586 -16.281 1 55.91 47 LYS B O 1
ATOM 1866 N N . SER B 1 48 ? -17.203 6.773 -14.125 1 46.72 48 SER B N 1
ATOM 1867 C CA . SER B 1 48 ? -17.328 8.211 -14.344 1 46.72 48 SER B CA 1
ATOM 1868 C C . SER B 1 48 ? -15.977 8.852 -14.625 1 46.72 48 SER B C 1
ATOM 1870 O O . SER B 1 48 ? -14.961 8.453 -14.055 1 46.72 48 SER B O 1
ATOM 1872 N N . ASP B 1 49 ? -15.875 9.352 -15.758 1 44.53 49 ASP B N 1
ATOM 1873 C CA . ASP B 1 49 ? -14.859 10.297 -16.219 1 44.53 49 ASP B CA 1
ATOM 1874 C C . ASP B 1 49 ? -14.273 11.086 -15.055 1 44.53 49 ASP B C 1
ATOM 1876 O O . ASP B 1 49 ? -13.312 11.828 -15.227 1 44.53 49 ASP B O 1
ATOM 1880 N N . ARG B 1 50 ? -15.055 11.141 -14.07 1 43.19 50 ARG B N 1
ATOM 1881 C CA . ARG B 1 50 ? -14.688 12.07 -13.016 1 43.19 50 ARG B CA 1
ATOM 1882 C C . ARG B 1 50 ? -13.539 11.523 -12.172 1 43.19 50 ARG B C 1
ATOM 1884 O O . ARG B 1 50 ? -13.164 12.117 -11.156 1 43.19 50 ARG B O 1
ATOM 1891 N N . TYR B 1 51 ? -13.164 10.25 -12.367 1 44.75 51 TYR B N 1
ATOM 1892 C CA . TYR B 1 51 ? -12.102 9.734 -11.516 1 44.75 51 TYR B CA 1
ATOM 1893 C C . TYR B 1 51 ? -10.758 10.367 -11.875 1 44.75 51 TYR B C 1
ATOM 1895 O O . TYR B 1 51 ? -10.008 9.828 -12.688 1 44.75 51 TYR B O 1
ATOM 1903 N N . THR B 1 52 ? -10.805 11.609 -11.945 1 39.78 52 THR B N 1
ATOM 1904 C CA . THR B 1 52 ? -9.508 12.266 -12.008 1 39.78 52 THR B CA 1
ATOM 1905 C C . THR B 1 52 ? -8.656 11.914 -10.789 1 39.78 52 THR B C 1
ATOM 1907 O O . THR B 1 52 ? -9.188 11.492 -9.758 1 39.78 52 THR B O 1
ATOM 1910 N N . ARG B 1 53 ? -7.449 11.914 -10.883 1 43.22 53 ARG B N 1
ATOM 1911 C CA . ARG B 1 53 ? -6.375 11.938 -9.891 1 43.22 53 ARG B CA 1
ATOM 1912 C C . ARG B 1 53 ? -6.789 12.727 -8.656 1 43.22 53 ARG B C 1
ATOM 1914 O O . ARG B 1 53 ? -7.289 13.852 -8.766 1 43.22 53 ARG B O 1
ATOM 1921 N N . GLY B 1 54 ? -6.84 12.109 -7.449 1 44.66 54 GLY B N 1
ATOM 1922 C CA . GLY B 1 54 ? -7.285 12.758 -6.223 1 44.66 54 GLY B CA 1
ATOM 1923 C C . GLY B 1 54 ? -8.734 12.453 -5.879 1 44.66 54 GLY B C 1
ATOM 1924 O O . GLY B 1 54 ? -9.453 13.328 -5.402 1 44.66 54 GLY B O 1
ATOM 1925 N N . THR B 1 55 ? -9.211 11.352 -6.594 1 49.91 55 THR B N 1
ATOM 1926 C CA . THR B 1 55 ? -10.633 11.117 -6.367 1 49.91 55 THR B CA 1
ATOM 1927 C C . THR B 1 55 ? -10.961 11.164 -4.879 1 49.91 55 THR B C 1
ATOM 1929 O O . THR B 1 55 ? -10.125 10.836 -4.039 1 49.91 55 THR B O 1
ATOM 1932 N N . ASP B 1 56 ? -11.961 11.906 -4.543 1 60.56 56 ASP B N 1
ATOM 1933 C CA . ASP B 1 56 ? -12.641 11.961 -3.25 1 60.56 56 ASP B CA 1
ATOM 1934 C C . ASP B 1 56 ? -12.891 10.555 -2.705 1 60.56 56 ASP B C 1
ATOM 1936 O O . ASP B 1 56 ? -12.961 9.594 -3.467 1 60.56 56 ASP B O 1
ATOM 1940 N N . ASP B 1 57 ? -12.547 10.375 -1.588 1 67.44 57 ASP B N 1
ATOM 1941 C CA . ASP B 1 57 ? -12.789 9.148 -0.825 1 67.44 57 ASP B CA 1
ATOM 1942 C C . ASP B 1 57 ? -14.086 8.484 -1.253 1 67.44 57 ASP B C 1
ATOM 1944 O O . ASP B 1 57 ? -14.164 7.254 -1.341 1 67.44 57 ASP B O 1
ATOM 1948 N N . ARG B 1 58 ? -14.992 9.32 -1.785 1 69.75 58 ARG B N 1
ATOM 1949 C CA . ARG B 1 58 ? -16.297 8.781 -2.18 1 69.75 58 ARG B CA 1
ATOM 1950 C C . ARG B 1 58 ? -16.203 8.07 -3.525 1 69.75 58 ARG B C 1
ATOM 1952 O O . ARG B 1 58 ? -16.781 6.996 -3.703 1 69.75 58 ARG B O 1
ATOM 1959 N N . ALA B 1 59 ? -15.555 8.773 -4.402 1 74.75 59 ALA B N 1
ATOM 1960 C CA . ALA B 1 59 ? -15.398 8.172 -5.727 1 74.75 59 ALA B CA 1
ATOM 1961 C C . ALA B 1 59 ? -14.664 6.84 -5.637 1 74.75 59 ALA B C 1
ATOM 1963 O O . ALA B 1 59 ? -14.984 5.898 -6.367 1 74.75 59 ALA B O 1
ATOM 1964 N N . ARG B 1 60 ? -13.773 6.754 -4.754 1 79.62 60 ARG B N 1
ATOM 1965 C CA . ARG B 1 60 ? -13 5.523 -4.613 1 79.62 60 ARG B CA 1
ATOM 1966 C C . ARG B 1 60 ? -13.836 4.414 -3.99 1 79.62 60 ARG B C 1
ATOM 1968 O O . ARG B 1 60 ? -13.75 3.258 -4.41 1 79.62 60 ARG B O 1
ATOM 1975 N N . GLU B 1 61 ? -14.656 4.809 -3.035 1 80.44 61 GLU B N 1
ATOM 1976 C CA . GLU B 1 61 ? -15.57 3.836 -2.432 1 80.44 61 GLU B CA 1
ATOM 1977 C C . GLU B 1 61 ? -16.547 3.287 -3.463 1 80.44 61 GLU B C 1
ATOM 1979 O O . GLU B 1 61 ? -16.859 2.094 -3.465 1 80.44 61 GLU B O 1
ATOM 1984 N N . GLU B 1 62 ? -17.016 4.176 -4.281 1 82.75 62 GLU B N 1
ATOM 1985 C CA . GLU B 1 62 ? -17.906 3.754 -5.352 1 82.75 62 GLU B CA 1
ATOM 1986 C C . GLU B 1 62 ? -17.203 2.801 -6.316 1 82.75 62 GLU B C 1
ATOM 1988 O O . GLU B 1 62 ? -17.797 1.816 -6.766 1 82.75 62 GLU B O 1
ATOM 1993 N N . ALA B 1 63 ? -15.977 3.199 -6.641 1 86.25 63 ALA B N 1
ATOM 1994 C CA . ALA B 1 63 ? -15.195 2.346 -7.531 1 86.25 63 ALA B CA 1
ATOM 1995 C C . ALA B 1 63 ? -14.984 0.96 -6.926 1 86.25 63 ALA B C 1
ATOM 1997 O O . ALA B 1 63 ? -15.07 -0.051 -7.625 1 86.25 63 ALA B O 1
ATOM 1998 N N . LEU B 1 64 ? -14.758 0.89 -5.684 1 88.62 64 LEU B N 1
ATOM 1999 C CA . LEU B 1 64 ? -14.594 -0.38 -4.988 1 88.62 64 LEU B CA 1
ATOM 2000 C C . LEU B 1 64 ? -15.883 -1.192 -5.016 1 88.62 64 LEU B C 1
ATOM 2002 O O . LEU B 1 64 ? -15.844 -2.414 -5.172 1 88.62 64 LEU B O 1
ATOM 2006 N N . GLY B 1 65 ? -16.969 -0.487 -4.762 1 88.75 65 GLY B N 1
ATOM 2007 C CA . GLY B 1 65 ? -18.266 -1.153 -4.875 1 88.75 65 GLY B CA 1
ATOM 2008 C C . GLY B 1 65 ? -18.484 -1.789 -6.23 1 88.75 65 GLY B C 1
ATOM 2009 O O . GLY B 1 65 ? -18.953 -2.93 -6.32 1 88.75 65 GLY B O 1
ATOM 2010 N N . ARG B 1 66 ? -18.156 -1.073 -7.234 1 90.75 66 ARG B N 1
ATOM 2011 C CA . ARG B 1 66 ? -18.297 -1.593 -8.594 1 90.75 66 ARG B CA 1
ATOM 2012 C C . ARG B 1 66 ? -17.391 -2.795 -8.812 1 90.75 66 ARG B C 1
ATOM 2014 O O . ARG B 1 66 ? -17.766 -3.766 -9.461 1 90.75 66 ARG B O 1
ATOM 2021 N N . LEU B 1 67 ? -16.188 -2.676 -8.312 1 93.5 67 LEU B N 1
ATOM 2022 C CA . LEU B 1 67 ? -15.266 -3.801 -8.414 1 93.5 67 LEU B CA 1
ATOM 2023 C C . LEU B 1 67 ? -15.852 -5.047 -7.766 1 93.5 67 LEU B C 1
ATOM 2025 O O . LEU B 1 67 ? -15.836 -6.129 -8.359 1 93.5 67 LEU B O 1
ATOM 2029 N N . ARG B 1 68 ? -16.359 -4.891 -6.645 1 94.19 68 ARG B N 1
ATOM 2030 C CA . ARG B 1 68 ? -16.969 -6.008 -5.926 1 94.19 68 ARG B CA 1
ATOM 2031 C C . ARG B 1 68 ? -18.078 -6.652 -6.75 1 94.19 68 ARG B C 1
ATOM 2033 O O . ARG B 1 68 ? -18.125 -7.875 -6.883 1 94.19 68 ARG B O 1
ATOM 2040 N N . GLU B 1 69 ? -18.922 -5.793 -7.266 1 94.19 69 GLU B N 1
ATOM 2041 C CA . GLU B 1 69 ? -20.031 -6.293 -8.062 1 94.19 69 GLU B CA 1
ATOM 2042 C C . GLU B 1 69 ? -19.547 -7.035 -9.297 1 94.19 69 GLU B C 1
ATOM 2044 O O . GLU B 1 69 ? -20.156 -8.008 -9.734 1 94.19 69 GLU B O 1
ATOM 2049 N N . THR B 1 70 ? -18.531 -6.543 -9.836 1 94.12 70 THR B N 1
ATOM 2050 C CA . THR B 1 70 ? -17.969 -7.113 -11.055 1 94.12 70 THR B CA 1
ATOM 2051 C C . THR B 1 70 ? -17.391 -8.5 -10.789 1 94.12 70 THR B C 1
ATOM 2053 O O . THR B 1 70 ? -17.578 -9.422 -11.578 1 94.12 70 THR B O 1
ATOM 2056 N N . ILE B 1 71 ? -16.734 -8.703 -9.641 1 96 71 ILE B N 1
ATOM 2057 C CA . ILE B 1 71 ? -15.969 -9.938 -9.484 1 96 71 ILE B CA 1
ATOM 2058 C C . ILE B 1 71 ? -16.781 -10.953 -8.688 1 96 71 ILE B C 1
ATOM 2060 O O . ILE B 1 71 ? -16.469 -12.141 -8.688 1 96 71 ILE B O 1
ATOM 2064 N N . ARG B 1 72 ? -17.781 -10.602 -8.039 1 95.69 72 ARG B N 1
ATOM 2065 C CA . ARG B 1 72 ? -18.547 -11.445 -7.133 1 95.69 72 ARG B CA 1
ATOM 2066 C C . ARG B 1 72 ? -19.094 -12.672 -7.852 1 95.69 72 ARG B C 1
ATOM 2068 O O . ARG B 1 72 ? -18.984 -13.797 -7.344 1 95.69 72 ARG B O 1
ATOM 2075 N N . PRO B 1 73 ? -19.703 -12.508 -9.016 1 96.5 73 PRO B N 1
ATOM 2076 C CA . PRO B 1 73 ? -20.219 -13.711 -9.688 1 96.5 73 PRO B CA 1
ATOM 2077 C C . PRO B 1 73 ? -19.125 -14.734 -9.984 1 96.5 73 PRO B C 1
ATOM 2079 O O . PRO B 1 73 ? -19.359 -15.938 -9.875 1 96.5 73 PRO B O 1
ATOM 2082 N N . VAL B 1 74 ? -17.984 -14.281 -10.383 1 97.5 74 VAL B N 1
ATOM 2083 C CA . VAL B 1 74 ? -16.875 -15.172 -10.68 1 97.5 74 VAL B CA 1
ATOM 2084 C C . VAL B 1 74 ? -16.438 -15.906 -9.406 1 97.5 74 VAL B C 1
ATOM 2086 O O . VAL B 1 74 ? -16.234 -17.125 -9.422 1 97.5 74 VAL B O 1
ATOM 2089 N N . LEU B 1 75 ? -16.359 -15.211 -8.281 1 97.81 75 LEU B N 1
ATOM 2090 C CA . LEU B 1 75 ? -15.93 -15.812 -7.023 1 97.81 75 LEU B CA 1
ATOM 2091 C C . LEU B 1 75 ? -17 -16.766 -6.484 1 97.81 75 LEU B C 1
ATOM 2093 O O . LEU B 1 75 ? -16.672 -17.797 -5.902 1 97.81 75 LEU B O 1
ATOM 2097 N N . ALA B 1 76 ? -18.234 -16.391 -6.715 1 96.81 76 ALA B N 1
ATOM 2098 C CA . ALA B 1 76 ? -19.344 -17.234 -6.273 1 96.81 76 ALA B CA 1
ATOM 2099 C C . ALA B 1 76 ? -19.344 -18.562 -7.02 1 96.81 76 ALA B C 1
ATOM 2101 O O . ALA B 1 76 ? -19.812 -19.578 -6.492 1 96.81 76 ALA B O 1
ATOM 2102 N N . ASP B 1 77 ? -18.781 -18.531 -8.195 1 97.19 77 ASP B N 1
ATOM 2103 C CA . ASP B 1 77 ? -18.75 -19.719 -9.031 1 97.19 77 ASP B CA 1
ATOM 2104 C C . ASP B 1 77 ? -17.391 -20.406 -8.945 1 97.19 77 ASP B C 1
ATOM 2106 O O . ASP B 1 77 ? -17.016 -21.156 -9.852 1 97.19 77 ASP B O 1
ATOM 2110 N N . THR B 1 78 ? -16.641 -20.109 -8.039 1 97.88 78 THR B N 1
ATOM 2111 C CA . THR B 1 78 ? -15.32 -20.703 -7.848 1 97.88 78 THR B CA 1
ATOM 2112 C C . THR B 1 78 ? -15.266 -21.469 -6.527 1 97.88 78 THR B C 1
ATOM 2114 O O . THR B 1 78 ? -15.555 -20.922 -5.469 1 97.88 78 THR B O 1
ATOM 2117 N N . ASP B 1 79 ? -14.906 -22.766 -6.539 1 97.88 79 ASP B N 1
ATOM 2118 C CA . ASP B 1 79 ? -14.703 -23.547 -5.332 1 97.88 79 ASP B CA 1
ATOM 2119 C C . ASP B 1 79 ? -13.398 -23.172 -4.633 1 97.88 79 ASP B C 1
ATOM 2121 O O . ASP B 1 79 ? -12.414 -22.828 -5.293 1 97.88 79 ASP B O 1
ATOM 2125 N N . PRO B 1 80 ? -13.492 -23.203 -3.273 1 98.44 80 PRO B N 1
ATOM 2126 C CA . PRO B 1 80 ? -12.18 -23.078 -2.619 1 98.44 80 PRO B CA 1
ATOM 2127 C C . PRO B 1 80 ? -11.156 -24.062 -3.182 1 98.44 80 PRO B C 1
ATOM 2129 O O . PRO B 1 80 ? -11.523 -25.141 -3.668 1 98.44 80 PRO B O 1
ATOM 2132 N N . PHE B 1 81 ? -9.914 -23.75 -3.133 1 98.75 81 PHE B N 1
ATOM 2133 C CA . PHE B 1 81 ? -8.875 -24.578 -3.73 1 98.75 81 PHE B CA 1
ATOM 2134 C C . PHE B 1 81 ? -7.582 -24.484 -2.934 1 98.75 81 PHE B C 1
ATOM 2136 O O . PHE B 1 81 ? -7.484 -23.703 -1.992 1 98.75 81 PHE B O 1
ATOM 2143 N N . ARG B 1 82 ? -6.625 -25.281 -3.326 1 98.5 82 ARG B N 1
ATOM 2144 C CA . ARG B 1 82 ? -5.344 -25.328 -2.627 1 98.5 82 ARG B CA 1
ATOM 2145 C C . ARG B 1 82 ? -4.277 -24.547 -3.377 1 98.5 82 ARG B C 1
ATOM 2147 O O . ARG B 1 82 ? -4.293 -24.484 -4.609 1 98.5 82 ARG B O 1
ATOM 2154 N N . ALA B 1 83 ? -3.426 -23.906 -2.639 1 98.75 83 ALA B N 1
ATOM 2155 C CA . ALA B 1 83 ? -2.193 -23.281 -3.125 1 98.75 83 ALA B CA 1
ATOM 2156 C C . ALA B 1 83 ? -0.995 -23.719 -2.289 1 98.75 83 ALA B C 1
ATOM 2158 O O . ALA B 1 83 ? -1.127 -23.984 -1.09 1 98.75 83 ALA B O 1
ATOM 2159 N N . SER B 1 84 ? 0.156 -23.812 -2.932 1 98.56 84 SER B N 1
ATOM 2160 C CA . SER B 1 84 ? 1.346 -24.281 -2.227 1 98.56 84 SER B CA 1
ATOM 2161 C C . SER B 1 84 ? 2.576 -23.469 -2.623 1 98.56 84 SER B C 1
ATOM 2163 O O . SER B 1 84 ? 2.807 -23.219 -3.809 1 98.56 84 SER B O 1
ATOM 2165 N N . VAL B 1 85 ? 3.264 -23.031 -1.615 1 98 85 VAL B N 1
ATOM 2166 C CA . VAL B 1 85 ? 4.629 -22.578 -1.861 1 98 85 VAL B CA 1
ATOM 2167 C C . VAL B 1 85 ? 5.582 -23.766 -1.842 1 98 85 VAL B C 1
ATOM 2169 O O . VAL B 1 85 ? 5.637 -24.5 -0.858 1 98 85 VAL B O 1
ATOM 2172 N N . THR B 1 86 ? 6.336 -23.891 -2.91 1 94 86 THR B N 1
ATOM 2173 C CA . THR B 1 86 ? 7.152 -25.094 -3.021 1 94 86 THR B CA 1
ATOM 2174 C C . THR B 1 86 ? 8.625 -24.734 -3.211 1 94 86 THR B C 1
ATOM 2176 O O . THR B 1 86 ? 9.492 -25.609 -3.191 1 94 86 THR B O 1
ATOM 2179 N N . GLY B 1 87 ? 8.93 -23.469 -3.4 1 94.69 87 GLY B N 1
ATOM 2180 C CA . GLY B 1 87 ? 10.312 -23.078 -3.623 1 94.69 87 GLY B CA 1
ATOM 2181 C C . GLY B 1 87 ? 10.484 -21.578 -3.75 1 94.69 87 GLY B C 1
ATOM 2182 O O . GLY B 1 87 ? 9.531 -20.812 -3.58 1 94.69 87 GLY B O 1
ATOM 2183 N N . ILE B 1 88 ? 11.758 -21.25 -3.863 1 95.56 88 ILE B N 1
ATOM 2184 C CA . ILE B 1 88 ? 12.148 -19.859 -4.105 1 95.56 88 ILE B CA 1
ATOM 2185 C C . ILE B 1 88 ? 12.734 -19.734 -5.508 1 95.56 88 ILE B C 1
ATOM 2187 O O . ILE B 1 88 ? 13.438 -20.641 -5.98 1 95.56 88 ILE B O 1
ATOM 2191 N N . ASP B 1 89 ? 12.359 -18.688 -6.184 1 93.44 89 ASP B N 1
ATOM 2192 C CA . ASP B 1 89 ? 12.836 -18.406 -7.535 1 93.44 89 ASP B CA 1
ATOM 2193 C C . ASP B 1 89 ? 13.117 -16.922 -7.715 1 93.44 89 ASP B C 1
ATOM 2195 O O . ASP B 1 89 ? 13.031 -16.141 -6.762 1 93.44 89 ASP B O 1
ATOM 2199 N N . ALA B 1 90 ? 13.562 -16.516 -8.883 1 91 90 ALA B N 1
ATOM 2200 C CA . ALA B 1 90 ? 13.898 -15.117 -9.125 1 91 90 ALA B CA 1
ATOM 2201 C C . ALA B 1 90 ? 13.578 -14.719 -10.562 1 91 90 ALA B C 1
ATOM 2203 O O . ALA B 1 90 ? 13.664 -15.547 -11.477 1 91 90 ALA B O 1
ATOM 2204 N N . PHE B 1 91 ? 13.133 -13.453 -10.648 1 84.56 91 PHE B N 1
ATOM 2205 C CA . PHE B 1 91 ? 13.07 -12.805 -11.945 1 84.56 91 PHE B CA 1
ATOM 2206 C C . PHE B 1 91 ? 14.344 -12.016 -12.227 1 84.56 91 PHE B C 1
ATOM 2208 O O . PHE B 1 91 ? 14.992 -11.523 -11.297 1 84.56 91 PHE B O 1
ATOM 2215 N N . GLY B 1 92 ? 14.758 -11.648 -13.531 1 73.44 92 GLY B N 1
ATOM 2216 C CA . GLY B 1 92 ? 15.883 -10.805 -13.906 1 73.44 92 GLY B CA 1
ATOM 2217 C C . GLY B 1 92 ? 17.156 -11.586 -14.141 1 73.44 92 GLY B C 1
ATOM 2218 O O . GLY B 1 92 ? 18.141 -11.039 -14.664 1 73.44 92 GLY B O 1
ATOM 2219 N N . GLU B 1 93 ? 17.578 -12.695 -13.391 1 55.06 93 GLU B N 1
ATOM 2220 C CA . GLU B 1 93 ? 18.844 -13.359 -13.703 1 55.06 93 GLU B CA 1
ATOM 2221 C C . GLU B 1 93 ? 19.016 -13.555 -15.203 1 55.06 93 GLU B C 1
ATOM 2223 O O . GLU B 1 93 ? 18.109 -13.242 -15.984 1 55.06 93 GLU B O 1
ATOM 2228 N N . GLU B 1 94 ? 19.812 -14.602 -15.688 1 45.53 94 GLU B N 1
ATOM 2229 C CA . GLU B 1 94 ? 20.203 -14.961 -17.047 1 45.53 94 GLU B CA 1
ATOM 2230 C C . GLU B 1 94 ? 19.016 -14.914 -18 1 45.53 94 GLU B C 1
ATOM 2232 O O . GLU B 1 94 ? 19.156 -15.172 -19.203 1 45.53 94 GLU B O 1
ATOM 2237 N N . ASP B 1 95 ? 17.922 -15.266 -17.516 1 40.97 95 ASP B N 1
ATOM 2238 C CA . ASP B 1 95 ? 16.938 -15.602 -18.547 1 40.97 95 ASP B CA 1
ATOM 2239 C C . ASP B 1 95 ? 16.594 -14.375 -19.391 1 40.97 95 ASP B C 1
ATOM 2241 O O . ASP B 1 95 ? 16.141 -13.359 -18.859 1 40.97 95 ASP B O 1
ATOM 2245 N N . ASP B 1 96 ? 17.297 -14.195 -20.469 1 38.59 96 ASP B N 1
ATOM 2246 C CA . ASP B 1 96 ? 17.109 -13.383 -21.672 1 38.59 96 ASP B CA 1
ATOM 2247 C C . ASP B 1 96 ? 15.633 -13.195 -21.984 1 38.59 96 ASP B C 1
ATOM 2249 O O . ASP B 1 96 ? 15.281 -12.727 -23.078 1 38.59 96 ASP B O 1
ATOM 2253 N N . ALA B 1 97 ? 14.836 -14.227 -21.562 1 34.72 97 ALA B N 1
ATOM 2254 C CA . ALA B 1 97 ? 13.578 -14.109 -22.297 1 34.72 97 ALA B CA 1
ATOM 2255 C C . ALA B 1 97 ? 13.047 -12.672 -22.25 1 34.72 97 ALA B C 1
ATOM 2257 O O . ALA B 1 97 ? 12.258 -12.266 -23.109 1 34.72 97 ALA B O 1
ATOM 2258 N N . PHE B 1 98 ? 12.961 -12.172 -20.969 1 36.41 98 PHE B N 1
ATOM 2259 C CA . PHE B 1 98 ? 12.375 -10.852 -21.156 1 36.41 98 PHE B CA 1
ATOM 2260 C C . PHE B 1 98 ? 13.461 -9.781 -21.25 1 36.41 98 PHE B C 1
ATOM 2262 O O . PHE B 1 98 ? 13.164 -8.594 -21.344 1 36.41 98 PHE B O 1
ATOM 2269 N N . GLY B 1 99 ? 14.695 -10.148 -21.812 1 36.53 99 GLY B N 1
ATOM 2270 C CA . GLY B 1 99 ? 15.648 -9.102 -22.156 1 36.53 99 GLY B CA 1
ATOM 2271 C C . GLY B 1 99 ? 15.727 -8.008 -21.094 1 36.53 99 GLY B C 1
ATOM 2272 O O . GLY B 1 99 ? 16.156 -6.891 -21.375 1 36.53 99 GLY B O 1
ATOM 2273 N N . ASN B 1 100 ? 14.805 -8.07 -20.125 1 40.66 100 ASN B N 1
ATOM 2274 C CA . ASN B 1 100 ? 14.602 -6.816 -19.406 1 40.66 100 ASN B CA 1
ATOM 2275 C C . ASN B 1 100 ? 15.711 -6.562 -18.391 1 40.66 100 ASN B C 1
ATOM 2277 O O . ASN B 1 100 ? 16.109 -7.469 -17.656 1 40.66 100 ASN B O 1
ATOM 2281 N N . ASP B 1 101 ? 16.844 -5.957 -18.688 1 47.16 101 ASP B N 1
ATOM 2282 C CA . ASP B 1 101 ? 17.703 -5.195 -17.797 1 47.16 101 ASP B CA 1
ATOM 2283 C C . ASP B 1 101 ? 16.969 -4.805 -16.516 1 47.16 101 ASP B C 1
ATOM 2285 O O . ASP B 1 101 ? 17.266 -3.764 -15.922 1 47.16 101 ASP B O 1
ATOM 2289 N N . GLY B 1 102 ? 15.898 -5.496 -16.141 1 57.12 102 GLY B N 1
ATOM 2290 C CA . GLY B 1 102 ? 15.141 -5.047 -14.992 1 57.12 102 GLY B CA 1
ATOM 2291 C C . GLY B 1 102 ? 15.75 -5.473 -13.672 1 57.12 102 GLY B C 1
ATOM 2292 O O . GLY B 1 102 ? 16.75 -6.184 -13.648 1 57.12 102 GLY B O 1
ATOM 2293 N N . ALA B 1 103 ? 15.383 -4.898 -12.469 1 69 103 ALA B N 1
ATOM 2294 C CA . ALA B 1 103 ? 15.836 -5.176 -11.109 1 69 103 ALA B CA 1
ATOM 2295 C C . ALA B 1 103 ? 15.57 -6.629 -10.727 1 69 103 ALA B C 1
ATOM 2297 O O . ALA B 1 103 ? 14.586 -7.223 -11.172 1 69 103 ALA B O 1
ATOM 2298 N N . VAL B 1 104 ? 16.562 -7.375 -10.312 1 83.5 104 VAL B N 1
ATOM 2299 C CA . VAL B 1 104 ? 16.406 -8.734 -9.797 1 83.5 104 VAL B CA 1
ATOM 2300 C C . VAL B 1 104 ? 15.312 -8.766 -8.734 1 83.5 104 VAL B C 1
ATOM 2302 O O . VAL B 1 104 ? 15.227 -7.867 -7.898 1 83.5 104 VAL B O 1
ATOM 2305 N N . VAL B 1 105 ? 14.359 -9.781 -8.852 1 90.56 105 VAL B N 1
ATOM 2306 C CA . VAL B 1 105 ? 13.281 -9.977 -7.887 1 90.56 105 VAL B CA 1
ATOM 2307 C C . VAL B 1 105 ? 13.297 -11.414 -7.371 1 90.56 105 VAL B C 1
ATOM 2309 O O . VAL B 1 105 ? 13.172 -12.359 -8.156 1 90.56 105 VAL B O 1
ATOM 2312 N N . ALA B 1 106 ? 13.492 -11.609 -6.109 1 93.69 106 ALA B N 1
ATOM 2313 C CA . ALA B 1 106 ? 13.359 -12.914 -5.477 1 93.69 106 ALA B CA 1
ATOM 2314 C C . ALA B 1 106 ? 11.945 -13.133 -4.949 1 93.69 106 ALA B C 1
ATOM 2316 O O . ALA B 1 106 ? 11.344 -12.234 -4.359 1 93.69 106 ALA B O 1
ATOM 2317 N N . TYR B 1 107 ? 11.43 -14.352 -5.203 1 95.19 107 TYR B N 1
ATOM 2318 C CA . TYR B 1 107 ? 10.047 -14.578 -4.789 1 95.19 107 TYR B CA 1
ATOM 2319 C C . TYR B 1 107 ? 9.82 -16.047 -4.438 1 95.19 107 TYR B C 1
ATOM 2321 O O . TYR B 1 107 ? 10.562 -16.922 -4.887 1 95.19 107 TYR B O 1
ATOM 2329 N N . LEU B 1 108 ? 8.859 -16.281 -3.559 1 97.19 108 LEU B N 1
ATOM 2330 C CA . LEU B 1 108 ? 8.328 -17.625 -3.326 1 97.19 108 LEU B CA 1
ATOM 2331 C C . LEU B 1 108 ? 7.367 -18.016 -4.441 1 97.19 108 LEU B C 1
ATOM 2333 O O . LEU B 1 108 ? 6.398 -17.312 -4.719 1 97.19 108 LEU B O 1
ATOM 2337 N N . ALA B 1 109 ? 7.676 -19.203 -5.035 1 96.38 109 ALA B N 1
ATOM 2338 C CA . ALA B 1 109 ? 6.84 -19.703 -6.121 1 96.38 109 ALA B CA 1
ATOM 2339 C C . ALA B 1 109 ? 5.578 -20.375 -5.582 1 96.38 109 ALA B C 1
ATOM 2341 O O . ALA B 1 109 ? 5.656 -21.219 -4.688 1 96.38 109 ALA B O 1
ATOM 2342 N N . VAL B 1 110 ? 4.441 -19.984 -6.109 1 98.25 110 VAL B N 1
ATOM 2343 C CA . VAL B 1 110 ? 3.168 -20.547 -5.676 1 98.25 110 VAL B CA 1
ATOM 2344 C C . VAL B 1 110 ? 2.594 -21.422 -6.781 1 98.25 110 VAL B C 1
ATOM 2346 O O . VAL B 1 110 ? 2.455 -20.984 -7.926 1 98.25 110 VAL B O 1
ATOM 2349 N N . GLU B 1 111 ? 2.289 -22.625 -6.418 1 97.94 111 GLU B N 1
ATOM 2350 C CA . GLU B 1 111 ? 1.667 -23.578 -7.34 1 97.94 111 GLU B CA 1
ATOM 2351 C C . GLU B 1 111 ? 0.179 -23.734 -7.039 1 97.94 111 GLU B C 1
ATOM 2353 O O . GLU B 1 111 ? -0.196 -24.156 -5.941 1 97.94 111 GLU B O 1
ATOM 2358 N N . SER B 1 112 ? -0.631 -23.406 -8.031 1 98.56 112 SER B N 1
ATOM 2359 C CA . SER B 1 112 ? -2.078 -23.594 -7.969 1 98.56 112 SER B CA 1
ATOM 2360 C C . SER B 1 112 ? -2.713 -23.422 -9.344 1 98.56 112 SER B C 1
ATOM 2362 O O . SER B 1 112 ? -2.803 -22.297 -9.852 1 98.56 112 SER B O 1
ATOM 2364 N N . ARG B 1 113 ? -3.154 -24.484 -9.961 1 98 113 ARG B N 1
ATOM 2365 C CA . ARG B 1 113 ? -3.834 -24.391 -11.242 1 98 113 ARG B CA 1
ATOM 2366 C C . ARG B 1 113 ? -5.137 -23.609 -11.125 1 98 113 ARG B C 1
ATOM 2368 O O . ARG B 1 113 ? -5.5 -22.844 -12.023 1 98 113 ARG B O 1
ATOM 2375 N N . GLU B 1 114 ? -5.758 -23.781 -10.031 1 98.5 114 GLU B N 1
ATOM 2376 C CA . GLU B 1 114 ? -7.031 -23.109 -9.797 1 98.5 114 GLU B CA 1
ATOM 2377 C C . GLU B 1 114 ? -6.844 -21.609 -9.68 1 98.5 114 GLU B C 1
ATOM 2379 O O . GLU B 1 114 ? -7.691 -20.828 -10.125 1 98.5 114 GLU B O 1
ATOM 2384 N N . LEU B 1 115 ? -5.73 -21.234 -9.062 1 98.69 115 LEU B N 1
ATOM 2385 C CA . LEU B 1 115 ? -5.449 -19.797 -8.945 1 98.69 115 LEU B CA 1
ATOM 2386 C C . LEU B 1 115 ? -5.207 -19.188 -10.32 1 98.69 115 LEU B C 1
ATOM 2388 O O . LEU B 1 115 ? -5.707 -18.094 -10.609 1 98.69 115 LEU B O 1
ATOM 2392 N N . VAL B 1 116 ? -4.52 -19.859 -11.156 1 98.5 116 VAL B N 1
ATOM 2393 C CA . VAL B 1 116 ? -4.246 -19.391 -12.508 1 98.5 116 VAL B CA 1
ATOM 2394 C C . VAL B 1 116 ? -5.551 -19.297 -13.297 1 98.5 116 VAL B C 1
ATOM 2396 O O . VAL B 1 116 ? -5.785 -18.328 -14.023 1 98.5 116 VAL B O 1
ATOM 2399 N N . ARG B 1 117 ? -6.395 -20.266 -13.148 1 98.25 117 ARG B N 1
ATOM 2400 C CA . ARG B 1 117 ? -7.688 -20.25 -13.828 1 98.25 117 ARG B CA 1
ATOM 2401 C C . ARG B 1 117 ? -8.539 -19.078 -13.367 1 98.25 117 ARG B C 1
ATOM 2403 O O . ARG B 1 117 ? -9.188 -18.422 -14.18 1 98.25 117 ARG B O 1
ATOM 2410 N N . LEU B 1 118 ? -8.5 -18.891 -12.086 1 98.44 118 LEU B N 1
ATOM 2411 C CA . LEU B 1 118 ? -9.25 -17.781 -11.539 1 98.44 118 LEU B CA 1
ATOM 2412 C C . LEU B 1 118 ? -8.734 -16.453 -12.102 1 98.44 118 LEU B C 1
ATOM 2414 O O . LEU B 1 118 ? -9.523 -15.586 -12.492 1 98.44 118 LEU B O 1
ATOM 2418 N N . HIS B 1 119 ? -7.418 -16.312 -12.109 1 98.44 119 HIS B N 1
ATOM 2419 C CA . HIS B 1 119 ? -6.805 -15.141 -12.703 1 98.44 119 HIS B CA 1
ATOM 2420 C C . HIS B 1 119 ? -7.289 -14.93 -14.133 1 98.44 119 HIS B C 1
ATOM 2422 O O . HIS B 1 119 ? -7.668 -13.82 -14.508 1 98.44 119 HIS B O 1
ATOM 2428 N N . ARG B 1 120 ? -7.336 -15.93 -14.898 1 97.75 120 ARG B N 1
ATOM 2429 C CA . ARG B 1 120 ? -7.75 -15.836 -16.297 1 97.75 120 ARG B CA 1
ATOM 2430 C C . ARG B 1 120 ? -9.211 -15.422 -16.406 1 97.75 120 ARG B C 1
ATOM 2432 O O . ARG B 1 120 ? -9.578 -14.625 -17.281 1 97.75 120 ARG B O 1
ATOM 2439 N N . ARG B 1 121 ? -10.023 -15.938 -15.555 1 97.88 121 ARG B N 1
ATOM 2440 C CA . ARG B 1 121 ? -11.438 -15.555 -15.555 1 97.88 121 ARG B CA 1
ATOM 2441 C C . ARG B 1 121 ? -11.602 -14.078 -15.219 1 97.88 121 ARG B C 1
ATOM 2443 O O . ARG B 1 121 ? -12.406 -13.383 -15.844 1 97.88 121 ARG B O 1
ATOM 2450 N N . LEU B 1 122 ? -10.852 -13.648 -14.281 1 97.56 122 LEU B N 1
ATOM 2451 C CA . LEU B 1 122 ? -10.93 -12.242 -13.906 1 97.56 122 LEU B CA 1
ATOM 2452 C C . LEU B 1 122 ? -10.406 -11.344 -15.023 1 97.56 122 LEU B C 1
ATOM 2454 O O . LEU B 1 122 ? -10.914 -10.242 -15.227 1 97.56 122 LEU B O 1
ATOM 2458 N N . CYS B 1 123 ? -9.453 -11.875 -15.789 1 96.44 123 CYS B N 1
ATOM 2459 C CA . CYS B 1 123 ? -8.883 -11.117 -16.891 1 96.44 123 CYS B CA 1
ATOM 2460 C C . CYS B 1 123 ? -9.898 -10.961 -18.031 1 96.44 123 CYS B C 1
ATOM 2462 O O . CYS B 1 123 ? -9.758 -10.086 -18.875 1 96.44 123 CYS B O 1
ATOM 2464 N N . ARG B 1 124 ? -10.891 -11.773 -18.062 1 95.56 124 ARG B N 1
ATOM 2465 C CA . ARG B 1 124 ? -11.945 -11.633 -19.062 1 95.56 124 ARG B CA 1
ATOM 2466 C C . ARG B 1 124 ? -12.891 -10.492 -18.688 1 95.56 124 ARG B C 1
ATOM 2468 O O . ARG B 1 124 ? -13.547 -9.922 -19.562 1 95.56 124 ARG B O 1
ATOM 2475 N N . LEU B 1 125 ? -12.961 -10.125 -17.438 1 94.38 125 LEU B N 1
ATOM 2476 C CA . LEU B 1 125 ? -13.867 -9.086 -16.953 1 94.38 125 LEU B CA 1
ATOM 2477 C C . LEU B 1 125 ? -13.148 -7.738 -16.875 1 94.38 125 LEU B C 1
ATOM 2479 O O . LEU B 1 125 ? -13.773 -6.691 -17.062 1 94.38 125 LEU B O 1
ATOM 2483 N N . ILE B 1 126 ? -11.922 -7.801 -16.5 1 93.25 126 ILE B N 1
ATOM 2484 C CA . ILE B 1 126 ? -11.086 -6.617 -16.312 1 93.25 126 ILE B CA 1
ATOM 2485 C C . ILE B 1 126 ? -9.797 -6.77 -17.109 1 93.25 126 ILE B C 1
ATOM 2487 O O . ILE B 1 126 ? -9.062 -7.742 -16.938 1 93.25 126 ILE B O 1
ATOM 2491 N N . ASP B 1 127 ? -9.5 -5.793 -17.922 1 90.62 127 ASP B N 1
ATOM 2492 C CA . ASP B 1 127 ? -8.344 -5.902 -18.812 1 90.62 127 ASP B CA 1
ATOM 2493 C C . ASP B 1 127 ? -7.074 -6.203 -18.031 1 90.62 127 ASP B C 1
ATOM 2495 O O . ASP B 1 127 ? -6.805 -5.566 -17.016 1 90.62 127 ASP B O 1
ATOM 2499 N N . PRO B 1 128 ? -6.328 -7.129 -18.531 1 90.94 128 PRO B N 1
ATOM 2500 C CA . PRO B 1 128 ? -5.086 -7.488 -17.844 1 90.94 128 PRO B CA 1
ATOM 2501 C C . PRO B 1 128 ? -4.023 -6.391 -17.938 1 90.94 128 PRO B C 1
ATOM 2503 O O . PRO B 1 128 ? -4.02 -5.609 -18.891 1 90.94 128 PRO B O 1
ATOM 2506 N N . VAL B 1 129 ? -3.246 -6.289 -16.891 1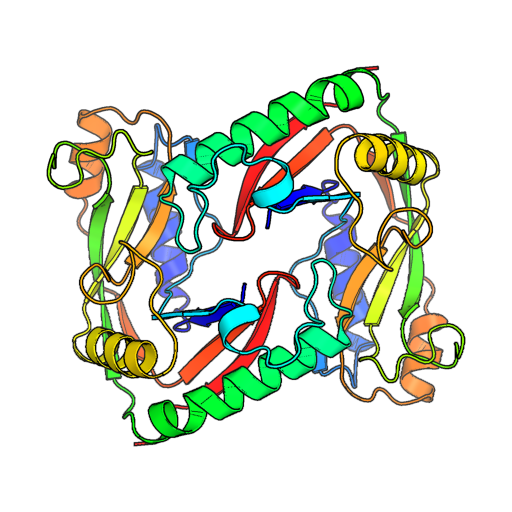 83.56 129 VAL B N 1
ATOM 2507 C CA . VAL B 1 129 ? -2.047 -5.461 -16.969 1 83.56 129 VAL B CA 1
ATOM 2508 C C . VAL B 1 129 ? -1.026 -6.125 -17.891 1 83.56 129 VAL B C 1
ATOM 2510 O O . VAL B 1 129 ? -0.639 -7.273 -17.672 1 83.56 129 VAL B O 1
ATOM 2513 N N . ASP B 1 130 ? -0.5 -5.422 -18.75 1 79.81 130 ASP B N 1
ATOM 2514 C CA . ASP B 1 130 ? 0.379 -5.961 -19.781 1 79.81 130 ASP B CA 1
ATOM 2515 C C . ASP B 1 130 ? 1.637 -6.57 -19.172 1 79.81 130 ASP B C 1
ATOM 2517 O O . ASP B 1 130 ? 2.201 -6.023 -18.219 1 79.81 130 ASP B O 1
ATOM 2521 N N . GLU B 1 131 ? 2.068 -7.723 -19.688 1 74.81 131 GLU B N 1
ATOM 2522 C CA . GLU B 1 131 ? 3.342 -8.398 -19.453 1 74.81 131 GLU B CA 1
ATOM 2523 C C . GLU B 1 131 ? 3.312 -9.188 -18.141 1 74.81 131 GLU B C 1
ATOM 2525 O O . GLU B 1 131 ? 4.02 -10.188 -18 1 74.81 131 GLU B O 1
ATOM 2530 N N . ILE B 1 132 ? 2.377 -8.719 -17.219 1 83 132 ILE B N 1
ATOM 2531 C CA . ILE B 1 132 ? 2.521 -9.406 -15.938 1 83 132 ILE B CA 1
ATOM 2532 C C . ILE B 1 132 ? 1.23 -10.148 -15.609 1 83 132 ILE B C 1
ATOM 2534 O O . ILE B 1 132 ? 1.186 -10.93 -14.648 1 83 132 ILE B O 1
ATOM 2538 N N . GLU B 1 133 ? 0.173 -9.945 -16.344 1 90.88 133 GLU B N 1
ATOM 2539 C CA . GLU B 1 133 ? -1.075 -10.68 -16.156 1 90.88 133 GLU B CA 1
ATOM 2540 C C . GLU B 1 133 ? -1.459 -11.453 -17.422 1 90.88 133 GLU B C 1
ATOM 2542 O O . GLU B 1 133 ? -0.671 -11.539 -18.359 1 90.88 133 GLU B O 1
ATOM 2547 N N . GLY B 1 134 ? -2.586 -12.156 -17.359 1 93.25 134 GLY B N 1
ATOM 2548 C CA . GLY B 1 134 ? -2.922 -13.031 -18.469 1 93.25 134 GLY B CA 1
ATOM 2549 C C . GLY B 1 134 ? -1.947 -14.18 -18.641 1 93.25 134 GLY B C 1
ATOM 2550 O O . GLY B 1 134 ? -1.679 -14.914 -17.688 1 93.25 134 GLY B O 1
ATOM 2551 N N . ASP B 1 135 ? -1.295 -14.18 -19.797 1 89.88 135 ASP B N 1
ATOM 2552 C CA . ASP B 1 135 ? -0.384 -15.281 -20.109 1 89.88 135 ASP B CA 1
ATOM 2553 C C . ASP B 1 135 ? 0.939 -15.117 -19.359 1 89.88 135 ASP B C 1
ATOM 2555 O O . ASP B 1 135 ? 1.704 -16.078 -19.234 1 89.88 135 ASP B O 1
ATOM 2559 N N . GLY B 1 136 ? 1.213 -13.953 -18.953 1 88.12 136 GLY B N 1
ATOM 2560 C CA . GLY B 1 136 ? 2.453 -13.688 -18.234 1 88.12 136 GLY B CA 1
ATOM 2561 C C . GLY B 1 136 ? 2.32 -13.844 -16.734 1 88.12 136 GLY B C 1
ATOM 2562 O O . GLY B 1 136 ? 3.285 -13.633 -15.992 1 88.12 136 GLY B O 1
ATOM 2563 N N . TYR B 1 137 ? 1.123 -14.297 -16.312 1 94.25 137 TYR B N 1
ATOM 2564 C CA . TYR B 1 137 ? 0.857 -14.367 -14.875 1 94.25 137 TYR B CA 1
ATOM 2565 C C . TYR B 1 137 ? 1.644 -15.5 -14.227 1 94.25 137 TYR B C 1
ATOM 2567 O O . TYR B 1 137 ? 1.525 -16.656 -14.641 1 94.25 137 TYR B O 1
ATOM 2575 N N . VAL B 1 138 ? 2.449 -15.117 -13.273 1 93.38 138 VAL B N 1
ATOM 2576 C CA . VAL B 1 138 ? 3.182 -16.062 -12.43 1 93.38 138 VAL B CA 1
ATOM 2577 C C . VAL B 1 138 ? 2.797 -15.844 -10.961 1 93.38 138 VAL B C 1
ATOM 2579 O O . VAL B 1 138 ? 3.234 -14.875 -10.336 1 93.38 138 VAL B O 1
ATOM 2582 N N . PRO B 1 139 ? 1.973 -16.766 -10.414 1 97.19 139 PRO B N 1
ATOM 2583 C CA . PRO B 1 139 ? 1.632 -16.609 -9 1 97.19 139 PRO B CA 1
ATOM 2584 C C . PRO B 1 139 ? 2.855 -16.656 -8.094 1 97.19 139 PRO B C 1
ATOM 2586 O O . PRO B 1 139 ? 3.654 -17.578 -8.172 1 97.19 139 PRO B O 1
ATOM 2589 N N . HIS B 1 140 ? 3.029 -15.602 -7.23 1 96.31 140 HIS B N 1
ATOM 2590 C CA . HIS B 1 140 ? 4.23 -15.562 -6.402 1 96.31 140 HIS B CA 1
ATOM 2591 C C . HIS B 1 140 ? 4.066 -14.602 -5.23 1 96.31 140 HIS B C 1
ATOM 2593 O O . HIS B 1 140 ? 3.131 -13.805 -5.207 1 96.31 140 HIS B O 1
ATOM 2599 N N . VAL B 1 141 ? 4.914 -14.703 -4.289 1 97.06 141 VAL B N 1
ATOM 2600 C CA . VAL B 1 141 ? 5.086 -13.789 -3.164 1 97.06 141 VAL B CA 1
ATOM 2601 C C . VAL B 1 141 ? 6.5 -13.211 -3.182 1 97.06 141 VAL B C 1
ATOM 2603 O O . VAL B 1 141 ? 7.473 -13.914 -2.91 1 97.06 141 VAL B O 1
ATOM 2606 N N . THR B 1 142 ? 6.617 -11.969 -3.48 1 94.25 142 THR B N 1
ATOM 2607 C CA . THR B 1 142 ? 7.926 -11.328 -3.547 1 94.25 142 THR B CA 1
ATOM 2608 C C . THR B 1 142 ? 8.547 -11.227 -2.158 1 94.25 142 THR B C 1
ATOM 2610 O O . THR B 1 142 ? 7.867 -10.883 -1.19 1 94.25 142 THR B O 1
ATOM 2613 N N . VAL B 1 143 ? 9.844 -11.5 -2.059 1 95.69 143 VAL B N 1
ATOM 2614 C CA . VAL B 1 143 ? 10.516 -11.406 -0.768 1 95.69 143 VAL B CA 1
ATOM 2615 C C . VAL B 1 143 ? 11.617 -10.352 -0.837 1 95.69 143 VAL B C 1
ATOM 2617 O O . VAL B 1 143 ? 11.984 -9.758 0.18 1 95.69 143 VAL B O 1
ATOM 2620 N N . ALA B 1 144 ? 12.156 -10.094 -1.991 1 93.62 144 ALA B N 1
ATOM 2621 C CA . ALA B 1 144 ? 13.195 -9.078 -2.117 1 93.62 144 ALA B CA 1
ATOM 2622 C C . ALA B 1 144 ? 13.273 -8.547 -3.547 1 93.62 144 ALA B C 1
ATOM 2624 O O . ALA B 1 144 ? 12.852 -9.227 -4.488 1 93.62 144 ALA B O 1
ATOM 2625 N N . ARG B 1 145 ? 13.812 -7.355 -3.666 1 89.88 145 ARG B N 1
ATOM 2626 C CA . ARG B 1 145 ? 13.898 -6.723 -4.977 1 89.88 145 ARG B CA 1
ATOM 2627 C C . ARG B 1 145 ? 15.148 -5.867 -5.09 1 89.88 145 ARG B C 1
ATOM 2629 O O . ARG B 1 145 ? 15.578 -5.254 -4.109 1 89.88 145 ARG B O 1
ATOM 2636 N N . GLY B 1 146 ? 15.602 -5.836 -6.309 1 85.12 146 GLY B N 1
ATOM 2637 C CA . GLY B 1 146 ? 16.656 -4.895 -6.656 1 85.12 146 GLY B CA 1
ATOM 2638 C C . GLY B 1 146 ? 18.016 -5.301 -6.129 1 85.12 146 GLY B C 1
ATOM 2639 O O . GLY B 1 146 ? 18.172 -6.395 -5.582 1 85.12 146 GLY B O 1
ATOM 2640 N N . GLY B 1 147 ? 18.984 -4.375 -6.395 1 85.88 147 GLY B N 1
ATOM 2641 C CA . GLY B 1 147 ? 20.359 -4.613 -5.969 1 85.88 147 GLY B CA 1
ATOM 2642 C C . GLY B 1 147 ? 21.156 -5.422 -6.973 1 85.88 147 GLY B C 1
ATOM 2643 O O . GLY B 1 147 ? 20.812 -5.477 -8.156 1 85.88 147 GLY B O 1
ATOM 2644 N N . ASP B 1 148 ? 22.312 -5.863 -6.441 1 85.75 148 ASP B N 1
ATOM 2645 C CA . ASP B 1 148 ? 23.234 -6.66 -7.258 1 85.75 148 ASP B CA 1
ATOM 2646 C C . ASP B 1 148 ? 23.75 -7.867 -6.48 1 85.75 148 ASP B C 1
ATOM 2648 O O . ASP B 1 148 ? 24.953 -7.965 -6.203 1 85.75 148 ASP B O 1
ATOM 2652 N N . PRO B 1 149 ? 22.781 -8.719 -6.145 1 90.25 149 PRO B N 1
ATOM 2653 C CA . PRO B 1 149 ? 23.266 -9.922 -5.465 1 90.25 149 PRO B CA 1
ATOM 2654 C C . PRO B 1 149 ? 24.281 -10.703 -6.301 1 90.25 149 PRO B C 1
ATOM 2656 O O . PRO B 1 149 ? 24.141 -10.789 -7.523 1 90.25 149 PRO B O 1
ATOM 2659 N N . SER B 1 150 ? 25.281 -11.234 -5.68 1 90.5 150 SER B N 1
ATOM 2660 C CA . SER B 1 150 ? 26.312 -12.008 -6.379 1 90.5 150 SER B CA 1
ATOM 2661 C C . SER B 1 150 ? 25.734 -13.312 -6.926 1 90.5 150 SER B C 1
ATOM 2663 O O . SER B 1 150 ? 24.672 -13.766 -6.48 1 90.5 150 SER B O 1
ATOM 2665 N N . ARG B 1 151 ? 26.469 -13.836 -7.883 1 89.25 151 ARG B N 1
ATOM 2666 C CA . ARG B 1 151 ? 26.078 -15.141 -8.422 1 89.25 151 ARG B CA 1
ATOM 2667 C C . ARG B 1 151 ? 26.016 -16.188 -7.32 1 89.25 151 ARG B C 1
ATOM 2669 O O . ARG B 1 151 ? 25.109 -17.016 -7.297 1 89.25 151 ARG B O 1
ATOM 2676 N N . LYS B 1 152 ? 26.969 -16.141 -6.465 1 91.12 152 LYS B N 1
ATOM 2677 C CA . LYS B 1 152 ? 27.016 -17.078 -5.355 1 91.12 152 LYS B CA 1
ATOM 2678 C C . LYS B 1 152 ? 25.781 -16.938 -4.457 1 91.12 152 LYS B C 1
ATOM 2680 O O . LYS B 1 152 ? 25.203 -17.938 -4.039 1 91.12 152 LYS B O 1
ATOM 2685 N N . THR B 1 153 ? 25.406 -15.695 -4.184 1 90.19 153 THR B N 1
ATOM 2686 C CA . THR B 1 153 ? 24.219 -15.414 -3.377 1 90.19 153 THR B CA 1
ATOM 2687 C C . THR B 1 153 ? 22.969 -15.969 -4.039 1 90.19 153 THR B C 1
ATOM 2689 O O . THR B 1 153 ? 22.156 -16.609 -3.385 1 90.19 153 THR B O 1
ATOM 2692 N N . MET B 1 154 ? 22.922 -15.781 -5.273 1 91.44 154 MET B N 1
ATOM 2693 C CA . MET B 1 154 ? 21.734 -16.234 -6.016 1 91.44 154 MET B CA 1
ATOM 2694 C C . MET B 1 154 ? 21.672 -17.75 -6.059 1 91.44 154 MET B C 1
ATOM 2696 O O . MET B 1 154 ? 20.609 -18.344 -5.836 1 91.44 154 MET B O 1
ATOM 2700 N N . GLU B 1 155 ? 22.781 -18.359 -6.352 1 91.75 155 GLU B N 1
ATOM 2701 C CA . GLU B 1 155 ? 22.844 -19.828 -6.383 1 91.75 155 GLU B CA 1
ATOM 2702 C C . GLU B 1 155 ? 22.422 -20.422 -5.043 1 91.75 155 GLU B C 1
ATOM 2704 O O . GLU B 1 155 ? 21.641 -21.375 -5 1 91.75 155 GLU B O 1
ATOM 2709 N N . ARG B 1 156 ? 22.938 -19.859 -4.047 1 92.81 156 ARG B N 1
ATOM 2710 C CA . ARG B 1 156 ? 22.594 -20.328 -2.709 1 92.81 156 ARG B CA 1
ATOM 2711 C C . ARG B 1 156 ? 21.094 -20.172 -2.449 1 92.81 156 ARG B C 1
ATOM 2713 O O . ARG B 1 156 ? 20.453 -21.062 -1.897 1 92.81 156 ARG B O 1
ATOM 2720 N N . LEU B 1 157 ? 20.594 -19.031 -2.814 1 93.31 157 LEU B N 1
ATOM 2721 C CA . LEU B 1 157 ? 19.188 -18.719 -2.602 1 93.31 157 LEU B CA 1
ATOM 2722 C C . LEU B 1 157 ? 18.297 -19.688 -3.377 1 93.31 157 LEU B C 1
ATOM 2724 O O . LEU B 1 157 ? 17.375 -20.281 -2.809 1 93.31 157 LEU B O 1
ATOM 2728 N N . LEU B 1 158 ? 18.609 -19.938 -4.602 1 92.81 158 LEU B N 1
ATOM 2729 C CA . LEU B 1 158 ? 17.766 -20.734 -5.488 1 92.81 158 LEU B CA 1
ATOM 2730 C C . LEU B 1 158 ? 17.859 -22.219 -5.152 1 92.81 158 LEU B C 1
ATOM 2732 O O . LEU B 1 158 ? 16.969 -23 -5.516 1 92.81 158 LEU B O 1
ATOM 2736 N N . ASN B 1 159 ? 18.906 -22.578 -4.488 1 92.69 159 ASN B N 1
ATOM 2737 C CA . ASN B 1 159 ? 19.094 -23.969 -4.102 1 92.69 159 ASN B CA 1
ATOM 2738 C C . ASN B 1 159 ? 18.625 -24.219 -2.67 1 92.69 159 ASN B C 1
ATOM 2740 O O . ASN B 1 159 ? 18.797 -25.328 -2.141 1 92.69 159 ASN B O 1
ATOM 2744 N N . THR B 1 160 ? 18.125 -23.203 -2.098 1 92.81 160 THR B N 1
ATOM 2745 C CA . THR B 1 160 ? 17.625 -23.359 -0.737 1 92.81 160 THR B CA 1
ATOM 2746 C C . THR B 1 160 ? 16.406 -24.281 -0.712 1 92.81 160 THR B C 1
ATOM 2748 O O . THR B 1 160 ? 15.453 -24.094 -1.474 1 92.81 160 THR B O 1
ATOM 2751 N N . ASP B 1 161 ? 16.438 -25.312 0.089 1 90.81 161 ASP B N 1
ATOM 2752 C CA . ASP B 1 161 ? 15.281 -26.172 0.305 1 90.81 161 ASP B CA 1
ATOM 2753 C C . ASP B 1 161 ? 14.266 -25.5 1.227 1 90.81 161 ASP B C 1
ATOM 2755 O O . ASP B 1 161 ? 14.609 -25.078 2.33 1 90.81 161 ASP B O 1
ATOM 2759 N N . ILE B 1 162 ? 13.117 -25.344 0.779 1 91.81 162 ILE B N 1
ATOM 2760 C CA . ILE B 1 162 ? 12.039 -24.75 1.573 1 91.81 162 ILE B CA 1
ATOM 2761 C C . ILE B 1 162 ? 11.016 -25.844 1.932 1 91.81 162 ILE B C 1
ATOM 2763 O O . ILE B 1 162 ? 10.672 -26.672 1.097 1 91.81 162 ILE B O 1
ATOM 2767 N N . ASP B 1 163 ? 10.609 -25.906 3.193 1 91.75 163 ASP B N 1
ATOM 2768 C CA . ASP B 1 163 ? 9.461 -26.719 3.549 1 91.75 163 ASP B CA 1
ATOM 2769 C C . ASP B 1 163 ? 8.18 -26.188 2.912 1 91.75 163 ASP B C 1
ATOM 2771 O O . ASP B 1 163 ? 7.809 -25.031 3.141 1 91.75 163 ASP B O 1
ATOM 2775 N N . PRO B 1 164 ? 7.578 -27.078 2.141 1 95.75 164 PRO B N 1
ATOM 2776 C CA . PRO B 1 164 ? 6.367 -26.594 1.472 1 95.75 164 PRO B CA 1
ATOM 2777 C C . PRO B 1 164 ? 5.301 -26.109 2.455 1 95.75 164 PRO B C 1
ATOM 2779 O O . PRO B 1 164 ? 5.133 -26.703 3.525 1 95.75 164 PRO B O 1
ATOM 2782 N N . VAL B 1 165 ? 4.629 -25.047 2.133 1 98 165 VAL B N 1
ATOM 2783 C CA . VAL B 1 165 ? 3.463 -24.531 2.854 1 98 165 VAL B CA 1
ATOM 2784 C C . VAL B 1 165 ? 2.227 -24.609 1.962 1 98 165 VAL B C 1
ATOM 2786 O O . VAL B 1 165 ? 2.168 -23.969 0.914 1 98 165 VAL B O 1
ATOM 2789 N N . THR B 1 166 ? 1.313 -25.453 2.32 1 98.56 166 THR B N 1
ATOM 2790 C CA . THR B 1 166 ? 0.06 -25.594 1.588 1 98.56 166 THR B CA 1
ATOM 2791 C C . THR B 1 166 ? -1.113 -25.078 2.416 1 98.56 166 THR B C 1
ATOM 2793 O O . THR B 1 166 ? -1.182 -25.312 3.623 1 98.56 166 THR B O 1
ATOM 2796 N N . TRP B 1 167 ? -2.008 -24.312 1.804 1 98.62 167 TRP B N 1
ATOM 2797 C CA . TRP B 1 167 ? -3.18 -23.797 2.508 1 98.62 167 TRP B CA 1
ATOM 2798 C C . TRP B 1 167 ? -4.391 -23.734 1.582 1 98.62 167 TRP B C 1
ATOM 2800 O O . TRP B 1 167 ? -4.25 -23.859 0.362 1 98.62 167 TRP B O 1
ATOM 2810 N N . ARG B 1 168 ? -5.52 -23.688 2.168 1 98.56 168 ARG B N 1
ATOM 2811 C CA . ARG B 1 168 ? -6.777 -23.594 1.438 1 98.56 168 ARG B CA 1
ATOM 2812 C C . ARG B 1 168 ? -7.176 -22.125 1.215 1 98.56 168 ARG B C 1
ATOM 2814 O O . ARG B 1 168 ? -7.242 -21.344 2.164 1 98.56 168 ARG B O 1
ATOM 2821 N N . VAL B 1 169 ? -7.359 -21.812 -0.034 1 98.69 169 VAL B N 1
ATOM 2822 C CA . VAL B 1 169 ? -7.875 -20.5 -0.408 1 98.69 169 VAL B CA 1
ATOM 2823 C C . VAL B 1 169 ? -9.398 -20.531 -0.448 1 98.69 169 VAL B C 1
ATOM 2825 O O . VAL B 1 169 ? -9.992 -21.219 -1.287 1 98.69 169 VAL B O 1
ATOM 2828 N N . HIS B 1 170 ? -10.008 -19.781 0.454 1 98.44 170 HIS B N 1
ATOM 2829 C CA . HIS B 1 170 ? -11.461 -19.844 0.529 1 98.44 170 HIS B CA 1
ATOM 2830 C C . HIS B 1 170 ? -12.094 -18.469 0.36 1 98.44 170 HIS B C 1
ATOM 2832 O O . HIS B 1 170 ? -13.312 -18.328 0.394 1 98.44 170 HIS B O 1
ATOM 2838 N N . ALA B 1 171 ? -11.242 -17.5 0.235 1 98.44 171 ALA B N 1
ATOM 2839 C CA . ALA B 1 171 ? -11.68 -16.125 0.03 1 98.44 171 ALA B CA 1
ATOM 2840 C C . ALA B 1 171 ? -10.586 -15.289 -0.63 1 98.44 171 ALA B C 1
ATOM 2842 O O . ALA B 1 171 ? -9.43 -15.719 -0.7 1 98.44 171 ALA B O 1
ATOM 2843 N N . LEU B 1 172 ? -10.969 -14.188 -1.196 1 98.56 172 LEU B N 1
ATOM 2844 C CA . LEU B 1 172 ? -10.023 -13.203 -1.727 1 98.56 172 LEU B CA 1
ATOM 2845 C C . LEU B 1 172 ? -10.227 -11.844 -1.062 1 98.56 172 LEU B C 1
ATOM 2847 O O . LEU B 1 172 ? -11.344 -11.484 -0.694 1 98.56 172 LEU B O 1
ATOM 2851 N N . ASP B 1 173 ? -9.133 -11.086 -0.949 1 97.69 173 ASP B N 1
ATOM 2852 C CA . ASP B 1 173 ? -9.148 -9.742 -0.378 1 97.69 173 ASP B CA 1
ATOM 2853 C C . ASP B 1 173 ? -9.156 -8.68 -1.475 1 97.69 173 ASP B C 1
ATOM 2855 O O . ASP B 1 173 ? -8.328 -8.711 -2.383 1 97.69 173 ASP B O 1
ATOM 2859 N N . LEU B 1 174 ? -10.125 -7.789 -1.391 1 96.44 174 LEU B N 1
ATOM 2860 C CA . LEU B 1 174 ? -10.07 -6.562 -2.182 1 96.44 174 LEU B CA 1
ATOM 2861 C C . LEU B 1 174 ? -9.227 -5.504 -1.476 1 96.44 174 LEU B C 1
ATOM 2863 O O . LEU B 1 174 ? -9.625 -4.992 -0.426 1 96.44 174 LEU B O 1
ATOM 2867 N N . TYR B 1 175 ? -8.117 -5.168 -2.109 1 95 175 TYR B N 1
ATOM 2868 C CA . TYR B 1 175 ? -7.156 -4.266 -1.485 1 95 175 TYR B CA 1
ATOM 2869 C C . TYR B 1 175 ? -7.156 -2.908 -2.178 1 95 175 TYR B C 1
ATOM 2871 O O . TYR B 1 175 ? -7.145 -2.832 -3.408 1 95 175 TYR B O 1
ATOM 2879 N N . ASP B 1 176 ? -7.219 -1.863 -1.399 1 90.56 176 ASP B N 1
ATOM 2880 C CA . ASP B 1 176 ? -7.094 -0.487 -1.869 1 90.56 176 ASP B CA 1
ATOM 2881 C C . ASP B 1 176 ? -5.699 0.064 -1.592 1 90.56 176 ASP B C 1
ATOM 2883 O O . ASP B 1 176 ? -5.359 0.365 -0.445 1 90.56 176 ASP B O 1
ATOM 2887 N N . ALA B 1 177 ? -4.914 0.24 -2.627 1 88.62 177 ALA B N 1
ATOM 2888 C CA . ALA B 1 177 ? -3.518 0.644 -2.48 1 88.62 177 ALA B CA 1
ATOM 2889 C C . ALA B 1 177 ? -3.412 2.092 -2.012 1 88.62 177 ALA B C 1
ATOM 2891 O O . ALA B 1 177 ? -2.453 2.463 -1.331 1 88.62 177 ALA B O 1
ATOM 2892 N N . GLU B 1 178 ? -4.414 2.891 -2.35 1 82.5 178 GLU B N 1
ATOM 2893 C CA . GLU B 1 178 ? -4.398 4.293 -1.937 1 82.5 178 GLU B CA 1
ATOM 2894 C C . GLU B 1 178 ? -4.551 4.422 -0.424 1 82.5 178 GLU B C 1
ATOM 2896 O O . GLU B 1 178 ? -3.84 5.207 0.211 1 82.5 178 GLU B O 1
ATOM 2901 N N . PHE B 1 179 ? -5.465 3.654 0.093 1 83.5 179 PHE B N 1
ATOM 2902 C CA . PHE B 1 179 ? -5.715 3.744 1.527 1 83.5 179 PHE B CA 1
ATOM 2903 C C . PHE B 1 179 ? -4.902 2.699 2.283 1 83.5 179 PHE B C 1
ATOM 2905 O O . PHE B 1 179 ? -4.887 2.689 3.516 1 83.5 179 PHE B O 1
ATOM 2912 N N . ARG B 1 180 ? -4.227 1.837 1.552 1 88.25 180 ARG B N 1
ATOM 2913 C CA . ARG B 1 180 ? -3.377 0.793 2.115 1 88.25 180 ARG B CA 1
ATOM 2914 C C . ARG B 1 180 ? -4.16 -0.086 3.086 1 88.25 180 ARG B C 1
ATOM 2916 O O . ARG B 1 180 ? -3.709 -0.337 4.207 1 88.25 180 ARG B O 1
ATOM 2923 N N . GLU B 1 181 ? -5.352 -0.55 2.623 1 90.06 181 GLU B N 1
ATOM 2924 C CA . GLU B 1 181 ? -6.215 -1.363 3.475 1 90.06 181 GLU B CA 1
ATOM 2925 C C . GLU B 1 181 ? -6.938 -2.436 2.666 1 90.06 181 GLU B C 1
ATOM 2927 O O . GLU B 1 181 ? -7.191 -2.256 1.473 1 90.06 181 GLU B O 1
ATOM 2932 N N . VAL B 1 182 ? -7.258 -3.594 3.346 1 93 182 VAL B N 1
ATOM 2933 C CA . VAL B 1 182 ? -8.219 -4.543 2.797 1 93 182 VAL B CA 1
ATOM 2934 C C . VAL B 1 182 ? -9.633 -3.984 2.939 1 93 182 VAL B C 1
ATOM 2936 O O . VAL B 1 182 ? -10.172 -3.918 4.047 1 93 182 VAL B O 1
ATOM 2939 N N . ALA B 1 183 ? -10.188 -3.613 1.836 1 91.31 183 ALA B N 1
ATOM 2940 C CA . ALA B 1 183 ? -11.516 -2.996 1.855 1 91.31 183 ALA B CA 1
ATOM 2941 C C . ALA B 1 183 ? -12.602 -4.035 2.133 1 91.31 183 ALA B C 1
ATOM 2943 O O . ALA B 1 183 ? -13.602 -3.734 2.785 1 91.31 183 ALA B O 1
ATOM 2944 N N . GLU B 1 184 ? -12.367 -5.195 1.608 1 92.88 184 GLU B N 1
ATOM 2945 C CA . GLU B 1 184 ? -13.352 -6.266 1.743 1 92.88 184 GLU B CA 1
ATOM 2946 C C . GLU B 1 184 ? -12.719 -7.633 1.478 1 92.88 184 GLU B C 1
ATOM 2948 O O . GLU B 1 184 ? -11.766 -7.742 0.704 1 92.88 184 GLU B O 1
ATOM 2953 N N . THR B 1 185 ? -13.234 -8.641 2.193 1 95.75 185 THR B N 1
ATOM 2954 C CA . THR B 1 185 ? -12.938 -10.039 1.9 1 95.75 185 THR B CA 1
ATOM 2955 C C . THR B 1 185 ? -14.164 -10.742 1.329 1 95.75 185 THR B C 1
ATOM 2957 O O . THR B 1 185 ? -15.25 -10.688 1.914 1 95.75 185 THR B O 1
ATOM 2960 N N . VAL B 1 186 ? -13.984 -11.297 0.151 1 96.94 186 VAL B N 1
ATOM 2961 C CA . VAL B 1 186 ? -15.094 -11.953 -0.534 1 96.94 186 VAL B CA 1
ATOM 2962 C C . VAL B 1 186 ? -14.852 -13.461 -0.568 1 96.94 186 VAL B C 1
ATOM 2964 O O . VAL B 1 186 ? -13.82 -13.922 -1.052 1 96.94 186 VAL B O 1
ATOM 2967 N N . GLY B 1 187 ? -15.828 -14.211 -0.164 1 97.12 187 GLY B N 1
ATOM 2968 C CA . GLY B 1 187 ? -15.695 -15.656 -0.087 1 97.12 187 GLY B CA 1
ATOM 2969 C C . GLY B 1 187 ? -15.859 -16.344 -1.429 1 97.12 187 GLY B C 1
ATOM 2970 O O . GLY B 1 187 ? -16.578 -15.852 -2.299 1 97.12 187 GLY B O 1
ATOM 2971 N N . LEU B 1 188 ? -15.148 -17.438 -1.505 1 97.44 188 LEU B N 1
ATOM 2972 C CA . LEU B 1 188 ? -15.414 -18.375 -2.586 1 97.44 188 LEU B CA 1
ATOM 2973 C C . LEU B 1 188 ? -16.547 -19.328 -2.209 1 97.44 188 LEU B C 1
ATOM 2975 O O . LEU B 1 188 ? -16.641 -19.766 -1.057 1 97.44 188 LEU B O 1
ATOM 2979 N N . GLN B 1 189 ? -17.625 -19.531 -3.002 1 86.44 189 GLN B N 1
ATOM 2980 C CA . GLN B 1 189 ? -18.797 -20.328 -2.619 1 86.44 189 GLN B CA 1
ATOM 2981 C C . GLN B 1 189 ? -18.969 -21.531 -3.559 1 86.44 189 GLN B C 1
ATOM 2983 O O . GLN B 1 189 ? -19.75 -22.438 -3.271 1 86.44 189 GLN B O 1
ATOM 2988 N N . ALA B 1 190 ? -18.094 -22.281 -4.254 1 65.44 190 ALA B N 1
ATOM 2989 C CA . ALA B 1 190 ? -18.688 -23.328 -5.07 1 65.44 190 ALA B CA 1
ATOM 2990 C C . ALA B 1 190 ? -19.641 -24.188 -4.246 1 65.44 190 ALA B C 1
ATOM 2992 O O . ALA B 1 190 ? -19.5 -24.297 -3.023 1 65.44 190 ALA B O 1
#

Radius of gyration: 21.37 Å; Cα contacts (8 Å, |Δi|>4): 718; chains: 2; bounding box: 50×51×48 Å

InterPro domains:
  IPR009097 Cyclic phosphodiesterase [SSF55144] (59-176)

Sequence (380 aa):
MFSVNVPLPPAIDRLATELQPKLSGFDRIRDRHTLVCKRVGVEDVGKSDRYTRGTDDRAREEALGRLRETIRPVLADTDPFRASVTGIDAFGEEDDAFGNDGAVVAYLAVESRELVRLHRRLCRLIDPVDEIEGDGYVPHVTVARGGDPSRKTMERLLNTDIDPVTWRVHALDLYDAEFREVAETVGLQAMFSVNVPLPPAIDRLATELQPKLSGFDRIRDRHTLVCKRVGVEDVGKSDRYTRGTDDRAREEALGRLRETIRPVLADTDPFRASVTGIDAFGEEDDAFGNDGAVVAYLAVESRELVRLHRRLCRLIDPVDEIEGDGYVPHVTVARGGDPSRKTMERLLNTDIDPVTWRVHALDLYDAEFREVAETVGLQA

Nearest PDB structures (foldseek):
  2d4g-assembly1_B  TM=7.025E-01  e=2.198E-07  Bacillus subtilis
  1vgj-assembly1_A  TM=6.680E-01  e=2.576E-05  Pyrococcus horikoshii
  6pfq-assembly1_C  TM=4.966E-01  e=4.335E-03  Kluyveromyces marxianus DMKU3-1042
  6xp5-assembly1_R  TM=2.261E-01  e=1.048E+00  Thermochaetoides thermophila DSM 1495
  3j77-assembly1_P0  TM=2.276E-01  e=1.598E+00  Saccharomyces cerevisiae

Solvent-accessible surface area (backbone atoms only — not comparable to full-atom values): 20682 Å² total; per-residue (Å²): 86,34,34,37,26,46,78,74,61,73,64,57,58,52,51,53,57,69,45,50,83,54,50,57,47,41,69,38,73,55,89,66,76,56,34,67,55,42,72,37,50,56,72,78,44,35,82,58,84,70,69,44,79,48,53,50,72,45,57,50,50,51,27,50,52,43,43,49,64,67,47,44,65,60,33,45,69,29,57,58,44,62,39,28,38,64,36,48,45,69,46,52,63,85,64,58,81,67,66,50,91,37,62,35,31,37,27,38,37,45,52,36,72,64,56,55,50,49,32,48,56,49,37,74,78,40,75,57,38,53,78,53,30,70,90,47,50,69,55,38,32,56,43,31,33,31,60,72,49,49,69,66,41,48,53,52,44,54,66,46,84,54,84,66,48,71,48,78,44,47,43,36,31,36,30,34,44,82,78,63,42,74,77,45,76,48,60,35,48,87,85,36,31,36,26,46,78,74,60,73,64,55,57,52,52,52,58,69,45,51,83,54,49,56,48,42,69,39,72,54,88,67,76,56,33,66,56,41,72,38,50,56,75,77,44,35,80,58,84,71,69,44,79,47,52,51,71,45,56,51,52,52,25,49,51,43,42,48,64,67,47,43,65,61,33,46,68,28,58,56,44,62,38,29,38,64,37,48,46,68,46,51,60,86,66,59,83,68,67,51,90,36,62,35,31,36,26,36,37,43,52,37,72,63,56,54,51,49,32,46,57,48,39,74,78,41,75,56,38,53,78,55,30,69,91,47,50,69,55,38,32,57,44,31,33,31,61,70,49,48,70,67,40,48,52,53,43,54,65,45,84,54,81,66,49,74,49,77,44,49,43,35,32,36,32,35,44,81,76,63,40,74,76,43,75,47,59,35,49,90

Secondary structure (DSSP, 8-state):
-EEEEEPPPHHHHHHHHHHGGG-TT-SEE-SS--EEEEEE-HHHH--STT--SS--HHHHHHHHHHHHHHHHHHHHT---EEEEEEEEEEESSS-TTS---PPPEEEEEEE-HHHHHHHHHHHHHSPPPTTTSGGG---EEEEEE-S---HHHHHHHHT-----EEEEE-EEEEEETTTTEEEEEEE---/-EEEEEPPPHHHHHHHHHHGGG-TT-SEE-SS--EEEEEE-HHHH--STT--SS--HHHHHHHHHHHHHHHHHHHHT---EEEEEEEEEEESSS-TTS---PPPEEEEEEE-HHHHHHHHHHHHHSPPPTTTSGGG---EEEEEE-S---HHHHHHHHT-----EEEEE-EEEEEETTTTEEEEEEE---

pLDDT: mean 87.07, std 16.02, range [34.34, 98.75]